Protein AF-A0A830GWB9-F1 (afdb_monomer_lite)

pLDDT: mean 72.24, std 11.5, range [45.06, 93.5]

Secondary structure (DSSP, 8-state):
--HHHHHHHHHHHHHHHHHHHHHHHHHHHHHHHHHHHHHHHHIIIIIS-SS---HHHHHHHHHHHHHHHHHHHHHHHHHHHHHHHHHHHHHHT-----THHHHHHHHHHHHHHHHHHHHHH-SHHHHHHHHHHHHHHHIIIIIHHHHHHTPPP-HHHHHHHHHHHHHHHHTTT-HHHHHHHHHHHHHHHHHHHHHHHHHTT-

Sequence (202 aa):
MDRANRIAVGIARFEYRKAMGISYIFWSTVSISFAALYSAISELGIRNSYLPLPMGLYGFLSMSVVILYIVIFYGTIINRFSKAFEIFNSVKYGIKSSHRRLLSLALAMLLSIAYYFAYELTTVLSVAFLAVLSSTLLFIFLYRPMTIMGVRPRYYDYIAWTAYIVSMSLGLMFYFLYYIMTLLWVYAGMASLLEAMEHGRH

Structure (mmCIF, N/CA/C/O backbone):
data_AF-A0A830GWB9-F1
#
_entry.id   AF-A0A830GWB9-F1
#
loop_
_atom_site.group_PDB
_atom_site.id
_atom_site.type_symbol
_atom_site.label_atom_id
_atom_site.label_alt_id
_atom_site.label_comp_id
_atom_site.label_asym_id
_atom_site.label_entity_id
_atom_site.label_seq_id
_atom_site.pdbx_PDB_ins_code
_atom_site.Cartn_x
_atom_site.Cartn_y
_atom_site.Cartn_z
_atom_site.occupancy
_atom_site.B_iso_or_equiv
_atom_site.auth_seq_id
_atom_site.auth_comp_id
_atom_site.auth_asym_id
_atom_site.auth_atom_id
_atom_site.pdbx_PDB_model_num
ATOM 1 N N . MET A 1 1 ? -13.905 -1.799 31.368 1.00 58.78 1 MET A N 1
ATOM 2 C CA . MET A 1 1 ? -13.513 -1.055 30.149 1.00 58.78 1 MET A CA 1
ATOM 3 C C . MET A 1 1 ? -14.587 -0.010 29.901 1.00 58.78 1 MET A C 1
ATOM 5 O O . MET A 1 1 ? -15.724 -0.386 29.626 1.00 58.78 1 MET A O 1
ATOM 9 N N . ASP A 1 2 ? -14.254 1.263 30.097 1.00 80.44 2 ASP A N 1
ATOM 10 C CA . ASP A 1 2 ? -15.234 2.352 30.118 1.00 80.44 2 ASP A CA 1
ATOM 11 C C . ASP A 1 2 ? -15.912 2.558 28.762 1.00 80.44 2 ASP A C 1
ATOM 13 O O . ASP A 1 2 ? -15.357 2.238 27.706 1.00 80.44 2 ASP A O 1
ATOM 17 N N . ARG A 1 3 ? -17.134 3.103 28.783 1.00 79.31 3 ARG A N 1
ATOM 18 C CA . ARG A 1 3 ? -17.936 3.361 27.574 1.00 79.31 3 ARG A CA 1
ATOM 19 C C . ARG A 1 3 ? -17.162 4.196 26.546 1.00 79.31 3 ARG A C 1
ATOM 21 O O . ARG A 1 3 ? -17.212 3.878 25.362 1.00 79.31 3 ARG A O 1
ATOM 28 N N . ALA A 1 4 ? -16.389 5.179 27.010 1.00 79.50 4 ALA A N 1
ATOM 29 C CA . ALA A 1 4 ? -15.518 6.008 26.179 1.00 79.50 4 ALA A CA 1
ATOM 30 C C . ALA A 1 4 ? -14.420 5.193 25.467 1.00 79.50 4 ALA A C 1
ATOM 32 O O . ALA A 1 4 ? -14.221 5.350 24.263 1.00 79.50 4 ALA A O 1
ATOM 33 N N . ASN A 1 5 ? -13.780 4.247 26.165 1.00 78.19 5 ASN A N 1
ATOM 34 C CA . ASN A 1 5 ? -12.759 3.377 25.571 1.00 78.19 5 ASN A CA 1
ATOM 35 C C . ASN A 1 5 ? -13.336 2.458 24.489 1.00 78.19 5 ASN A C 1
ATOM 37 O O . ASN A 1 5 ? -12.685 2.227 23.473 1.00 78.19 5 ASN A O 1
ATOM 41 N N . ARG A 1 6 ? -14.563 1.951 24.665 1.00 80.31 6 ARG A N 1
ATOM 42 C CA . ARG A 1 6 ? -15.217 1.123 23.635 1.00 80.31 6 ARG A CA 1
ATOM 43 C C . ARG A 1 6 ? -15.507 1.913 22.359 1.00 80.31 6 ARG A C 1
ATOM 45 O O . ARG A 1 6 ? -15.225 1.415 21.273 1.00 80.31 6 ARG A O 1
ATOM 52 N N . ILE A 1 7 ? -16.009 3.140 22.498 1.00 82.69 7 ILE A N 1
ATOM 53 C CA . ILE A 1 7 ? -16.292 4.031 21.363 1.00 82.69 7 ILE A CA 1
ATOM 54 C C . ILE A 1 7 ? -14.996 4.368 20.619 1.00 82.69 7 ILE A C 1
ATOM 56 O O . ILE A 1 7 ? -14.921 4.222 19.402 1.00 82.69 7 ILE A O 1
ATOM 60 N N . ALA A 1 8 ? -13.942 4.738 21.345 1.00 78.75 8 ALA A N 1
ATOM 61 C CA . ALA A 1 8 ? -12.683 5.132 20.728 1.00 78.75 8 ALA A CA 1
ATOM 62 C C . ALA A 1 8 ? -11.960 3.962 20.027 1.00 78.75 8 ALA A C 1
ATOM 64 O O . ALA A 1 8 ? -11.394 4.145 18.948 1.00 78.75 8 ALA A O 1
ATOM 65 N N . VAL A 1 9 ? -12.044 2.739 20.568 1.00 81.44 9 VAL A N 1
ATOM 66 C CA . VAL A 1 9 ? -11.575 1.525 19.870 1.00 81.44 9 VAL A CA 1
ATOM 67 C C . VAL A 1 9 ? -12.394 1.260 18.600 1.00 81.44 9 VAL A C 1
ATOM 69 O O . VAL A 1 9 ? -11.817 0.876 17.583 1.00 81.44 9 VAL A O 1
ATOM 72 N N . GLY A 1 10 ? -13.710 1.494 18.626 1.00 82.12 10 GLY A N 1
ATOM 73 C CA . GLY A 1 10 ? -14.565 1.422 17.436 1.00 82.12 10 GLY A CA 1
ATOM 74 C C . GLY A 1 10 ? -14.119 2.393 16.339 1.00 82.12 10 GLY A C 1
ATOM 75 O O . GLY A 1 10 ? -13.882 1.974 15.206 1.00 82.12 10 GLY A O 1
ATOM 76 N N . ILE A 1 11 ? -13.884 3.658 16.701 1.00 84.31 11 ILE A N 1
ATOM 77 C CA . ILE A 1 11 ? -13.391 4.700 15.784 1.00 84.31 11 ILE A CA 1
ATOM 78 C C . ILE A 1 11 ? -12.023 4.323 15.202 1.00 84.31 11 ILE A C 1
ATOM 80 O O . ILE A 1 11 ? -11.808 4.443 13.998 1.00 84.31 11 ILE A O 1
ATOM 84 N N . ALA A 1 12 ? -11.100 3.818 16.025 1.00 82.38 12 ALA A N 1
ATOM 85 C CA . ALA A 1 12 ? -9.781 3.405 15.551 1.00 82.38 12 ALA A CA 1
ATOM 86 C C . ALA A 1 12 ? -9.855 2.257 14.531 1.00 82.38 12 ALA A C 1
ATOM 88 O O . ALA A 1 12 ? -9.128 2.268 13.537 1.00 82.38 12 ALA A O 1
ATOM 89 N N . ARG A 1 13 ? -10.748 1.280 14.746 1.00 85.25 13 ARG A N 1
ATOM 90 C CA . ARG A 1 13 ? -10.978 0.175 13.799 1.00 85.25 13 ARG A CA 1
ATOM 91 C C . ARG A 1 13 ? -11.579 0.665 12.487 1.00 85.25 13 ARG A C 1
ATOM 93 O O . ARG A 1 13 ? -11.120 0.242 11.428 1.00 85.25 13 ARG A O 1
ATOM 100 N N . PHE A 1 14 ? -12.554 1.569 12.562 1.00 88.06 14 PHE A N 1
ATOM 101 C CA . PHE A 1 14 ? -13.148 2.219 11.396 1.00 88.06 14 PHE A CA 1
ATOM 102 C C . PHE A 1 14 ? -12.090 2.965 10.572 1.00 88.06 14 PHE A C 1
ATOM 104 O O . PHE A 1 14 ? -11.929 2.698 9.380 1.00 88.06 14 PHE A O 1
ATOM 111 N N . GLU A 1 15 ? -11.309 3.839 11.212 1.00 85.25 15 GLU A N 1
ATOM 112 C CA . GLU A 1 15 ? -10.253 4.605 10.543 1.00 85.25 15 GLU A CA 1
ATOM 113 C C . GLU A 1 15 ? -9.164 3.692 9.968 1.00 85.25 15 GLU A C 1
ATOM 115 O O . GLU A 1 15 ? -8.649 3.953 8.880 1.00 85.25 15 GLU A O 1
ATOM 120 N N . TYR A 1 16 ? -8.848 2.581 10.640 1.00 86.25 16 TYR A N 1
ATOM 121 C CA . TYR A 1 16 ? -7.906 1.590 10.124 1.00 86.25 16 TYR A CA 1
ATOM 122 C C . TYR A 1 16 ? -8.431 0.886 8.862 1.00 86.25 16 TYR A C 1
ATOM 124 O O . TYR A 1 16 ? -7.710 0.796 7.866 1.00 86.25 16 TYR A O 1
ATOM 132 N N . ARG A 1 17 ? -9.688 0.420 8.866 1.00 89.38 17 ARG A N 1
ATOM 133 C CA . ARG A 1 17 ? -10.306 -0.224 7.694 1.00 89.38 17 ARG A CA 1
ATOM 134 C C . ARG A 1 17 ? -10.406 0.756 6.523 1.00 89.38 17 ARG A C 1
ATOM 136 O O . ARG A 1 17 ? -10.007 0.429 5.408 1.00 89.38 17 ARG A O 1
ATOM 143 N N . LYS A 1 18 ? -10.813 1.997 6.792 1.00 89.06 18 LYS A N 1
ATOM 144 C CA . LYS A 1 18 ? -10.821 3.080 5.803 1.00 89.06 18 LYS A CA 1
ATOM 145 C C . LYS A 1 18 ? -9.427 3.349 5.232 1.00 89.06 18 LYS A C 1
ATOM 147 O O . LYS A 1 18 ? -9.283 3.497 4.020 1.00 89.06 18 LYS A O 1
ATOM 152 N N . ALA A 1 19 ? -8.395 3.380 6.076 1.00 85.88 19 ALA A N 1
ATOM 153 C CA . ALA A 1 19 ? -7.014 3.543 5.629 1.00 85.88 19 ALA A CA 1
ATOM 154 C C . ALA A 1 19 ? -6.556 2.384 4.729 1.00 85.88 19 ALA A C 1
ATOM 156 O O . ALA A 1 19 ? -5.888 2.643 3.728 1.00 85.88 19 ALA A O 1
ATOM 157 N N . MET A 1 20 ? -6.952 1.138 5.021 1.00 87.12 20 MET A N 1
ATOM 158 C CA . MET A 1 20 ? -6.679 -0.006 4.142 1.00 87.12 20 MET A CA 1
ATOM 159 C C . MET A 1 20 ? -7.342 0.161 2.776 1.00 87.12 20 MET A C 1
ATOM 161 O O . MET A 1 20 ? -6.659 0.071 1.760 1.00 87.12 20 MET A O 1
ATOM 165 N N . GLY A 1 21 ? -8.639 0.482 2.750 1.00 88.12 21 GLY A N 1
ATOM 166 C CA . GLY A 1 21 ? -9.374 0.665 1.499 1.00 88.12 21 GLY A CA 1
ATOM 167 C C . GLY A 1 21 ? -8.785 1.765 0.615 1.00 88.12 21 GLY A C 1
ATOM 168 O O . GLY A 1 21 ? -8.535 1.544 -0.568 1.00 88.12 21 GLY A O 1
ATOM 169 N N . ILE A 1 22 ? -8.455 2.919 1.210 1.00 86.62 22 ILE A N 1
ATOM 170 C CA . ILE A 1 22 ? -7.746 4.000 0.509 1.00 86.62 22 ILE A CA 1
ATOM 171 C C . ILE A 1 22 ? -6.393 3.509 -0.010 1.00 86.62 22 ILE A C 1
ATOM 173 O O . ILE A 1 22 ? -6.053 3.800 -1.150 1.00 86.62 22 ILE A O 1
ATOM 177 N N . SER A 1 23 ? -5.628 2.767 0.797 1.00 85.94 23 SER A N 1
ATOM 178 C CA . SER A 1 23 ? -4.296 2.289 0.401 1.00 85.94 23 SER A CA 1
ATOM 179 C C . SER A 1 23 ? -4.362 1.339 -0.794 1.00 85.94 23 SER A C 1
ATOM 181 O O . SER A 1 23 ? -3.537 1.465 -1.691 1.00 85.94 23 SER A O 1
ATOM 183 N N . TYR A 1 24 ? -5.360 0.453 -0.856 1.00 89.00 24 TYR A N 1
ATOM 184 C CA . TYR A 1 24 ? -5.551 -0.442 -2.000 1.00 89.00 24 TYR A CA 1
ATOM 185 C C . TYR A 1 24 ? -5.899 0.335 -3.273 1.00 89.00 24 TYR A C 1
ATOM 187 O O . TYR A 1 24 ? -5.240 0.158 -4.293 1.00 89.00 24 TYR A O 1
ATOM 195 N N . ILE A 1 25 ? -6.850 1.276 -3.213 1.00 87.50 25 ILE A N 1
ATOM 196 C CA . ILE A 1 25 ? -7.147 2.142 -4.369 1.00 87.50 25 ILE A CA 1
ATOM 197 C C . ILE A 1 25 ? -5.885 2.896 -4.797 1.00 87.50 25 ILE A C 1
ATOM 199 O O . ILE A 1 25 ? -5.578 2.960 -5.985 1.00 87.50 25 ILE A O 1
ATOM 203 N N . PHE A 1 26 ? -5.112 3.402 -3.838 1.00 82.56 26 PHE A N 1
ATOM 204 C CA . PHE A 1 26 ? -3.880 4.127 -4.122 1.00 82.56 26 PHE A CA 1
ATOM 205 C C . PHE A 1 26 ? -2.820 3.245 -4.799 1.00 82.56 26 PHE A C 1
ATOM 207 O O . PHE A 1 26 ? -2.170 3.703 -5.734 1.00 82.56 26 PHE A O 1
ATOM 214 N N . TRP A 1 27 ? -2.677 1.977 -4.395 1.00 81.69 27 TRP A N 1
ATOM 215 C CA . TRP A 1 27 ? -1.820 0.998 -5.082 1.00 81.69 27 TRP A CA 1
ATOM 216 C C . TRP A 1 27 ? -2.220 0.829 -6.551 1.00 81.69 27 TRP A C 1
ATOM 218 O O . TRP A 1 27 ? -1.360 0.834 -7.428 1.00 81.69 27 TRP A O 1
ATOM 228 N N . SER A 1 28 ? -3.527 0.786 -6.828 1.00 82.00 28 SER A N 1
ATOM 229 C CA . SER A 1 28 ? -4.053 0.693 -8.194 1.00 82.00 28 SER A CA 1
ATOM 230 C C . SER A 1 28 ? -3.685 1.901 -9.056 1.00 82.00 28 SER A C 1
ATOM 232 O O . SER A 1 28 ? -3.220 1.737 -10.188 1.00 82.00 28 SER A O 1
ATOM 234 N N . THR A 1 29 ? -3.837 3.111 -8.505 1.00 78.88 29 THR A N 1
ATOM 235 C CA . THR A 1 29 ? -3.500 4.356 -9.196 1.00 78.88 29 THR A CA 1
ATOM 236 C C . THR A 1 29 ? -2.011 4.388 -9.482 1.00 78.88 29 THR A C 1
ATOM 238 O O . THR A 1 29 ? -1.611 4.742 -10.584 1.00 78.88 29 THR A O 1
ATOM 241 N N . VAL A 1 30 ? -1.209 3.931 -8.519 1.00 72.81 30 VAL A N 1
ATOM 242 C CA . VAL A 1 30 ? 0.243 3.975 -8.591 1.00 72.81 30 VAL A CA 1
ATOM 243 C C . VAL A 1 30 ? 0.809 3.098 -9.702 1.00 72.81 30 VAL A C 1
ATOM 245 O O . VAL A 1 30 ? 1.726 3.525 -10.405 1.00 72.81 30 VAL A O 1
ATOM 248 N N . SER A 1 31 ? 0.251 1.911 -9.915 1.00 71.38 31 SER A N 1
ATOM 249 C CA . SER A 1 31 ? 0.668 1.064 -11.034 1.00 71.38 31 SER A CA 1
ATOM 250 C C . SER A 1 31 ? 0.297 1.659 -12.391 1.00 71.38 31 SER A C 1
ATOM 252 O O . SER A 1 31 ? 1.120 1.629 -13.305 1.00 71.38 31 SER A O 1
ATOM 254 N N . ILE A 1 32 ? -0.888 2.270 -12.518 1.00 73.19 32 ILE A N 1
ATOM 255 C CA . ILE A 1 32 ? -1.300 2.927 -13.767 1.00 73.19 32 ILE A CA 1
ATOM 256 C C . ILE A 1 32 ? -0.426 4.152 -14.054 1.00 73.19 32 ILE A C 1
ATOM 258 O O . ILE A 1 32 ? 0.082 4.289 -15.166 1.00 73.19 32 ILE A O 1
ATOM 262 N N . SER A 1 33 ? -0.229 5.043 -13.077 1.00 72.38 33 SER A N 1
ATOM 263 C CA . SER A 1 33 ? 0.570 6.251 -13.298 1.00 72.38 33 SER A CA 1
ATOM 264 C C . SER A 1 33 ? 2.040 5.932 -13.526 1.00 72.38 33 SER A C 1
ATOM 266 O O . SER A 1 33 ? 2.657 6.613 -14.336 1.00 72.38 33 SER A O 1
ATOM 268 N N . PHE A 1 34 ? 2.588 4.881 -12.904 1.00 69.38 34 PHE A N 1
ATOM 269 C CA . PHE A 1 34 ? 3.943 4.418 -13.208 1.00 69.38 34 PHE A CA 1
ATOM 270 C C . PHE A 1 34 ? 4.055 3.897 -14.646 1.00 69.38 34 PHE A C 1
ATOM 272 O O . PHE A 1 34 ? 4.978 4.286 -15.354 1.00 69.38 34 PHE A O 1
ATOM 279 N N . ALA A 1 35 ? 3.100 3.083 -15.109 1.00 67.94 35 ALA A N 1
ATOM 280 C CA . ALA A 1 35 ? 3.080 2.595 -16.489 1.00 67.94 35 ALA A CA 1
ATOM 281 C C . ALA A 1 35 ? 2.949 3.744 -17.508 1.00 67.94 35 ALA A C 1
ATOM 283 O O . ALA A 1 35 ? 3.673 3.773 -18.502 1.00 67.94 35 ALA A O 1
ATOM 284 N N . ALA A 1 36 ? 2.081 4.724 -17.235 1.00 69.62 36 ALA A N 1
ATOM 285 C CA . ALA A 1 36 ? 1.915 5.908 -18.076 1.00 69.62 36 ALA A CA 1
ATOM 286 C C . ALA A 1 36 ? 3.177 6.790 -18.098 1.00 69.62 36 ALA A C 1
ATOM 288 O O . ALA A 1 36 ? 3.601 7.218 -19.170 1.00 69.62 36 ALA A O 1
ATOM 289 N N . LEU A 1 37 ? 3.808 7.021 -16.939 1.00 68.06 37 LEU A N 1
ATOM 290 C CA . LEU A 1 37 ? 5.077 7.748 -16.830 1.00 68.06 37 LEU A CA 1
ATOM 291 C C . LEU A 1 37 ? 6.196 7.032 -17.579 1.00 68.06 37 LEU A C 1
ATOM 293 O O . LEU A 1 37 ? 6.890 7.668 -18.361 1.00 68.06 37 LEU A O 1
ATOM 297 N N . TYR A 1 38 ? 6.354 5.723 -17.375 1.00 65.19 38 TYR A N 1
ATOM 298 C CA . TYR A 1 38 ? 7.359 4.924 -18.071 1.00 65.19 38 TYR A CA 1
ATOM 299 C C . TYR A 1 38 ? 7.156 4.975 -19.589 1.00 65.19 38 TYR A C 1
ATOM 301 O O . TYR A 1 38 ? 8.110 5.223 -20.323 1.00 65.19 38 TYR A O 1
ATOM 309 N N . SER A 1 39 ? 5.912 4.829 -20.059 1.00 66.75 39 SER A N 1
ATOM 310 C CA . SER A 1 39 ? 5.578 4.944 -21.481 1.00 66.75 39 SER A CA 1
ATOM 311 C C . SER A 1 39 ? 5.911 6.335 -22.027 1.00 66.75 39 SER A C 1
ATOM 313 O O . SER A 1 39 ? 6.596 6.430 -23.043 1.00 66.75 39 SER A O 1
ATOM 315 N N . ALA A 1 40 ? 5.506 7.405 -21.337 1.00 66.81 40 ALA A N 1
ATOM 316 C CA . ALA A 1 40 ? 5.795 8.778 -21.747 1.00 66.81 40 ALA A CA 1
ATOM 317 C C . ALA A 1 40 ? 7.304 9.062 -21.785 1.00 66.81 40 ALA A C 1
ATOM 319 O O . ALA A 1 40 ? 7.794 9.652 -22.741 1.00 66.81 40 ALA A O 1
ATOM 320 N N . ILE A 1 41 ? 8.047 8.597 -20.778 1.00 64.25 41 ILE A N 1
ATOM 321 C CA . ILE A 1 41 ? 9.510 8.670 -20.720 1.00 64.25 41 ILE A CA 1
ATOM 322 C C . ILE A 1 41 ? 10.094 7.940 -21.940 1.00 64.25 41 ILE A C 1
ATOM 324 O O . ILE A 1 41 ? 10.778 8.566 -22.747 1.00 64.25 41 ILE A O 1
ATOM 328 N N . SER A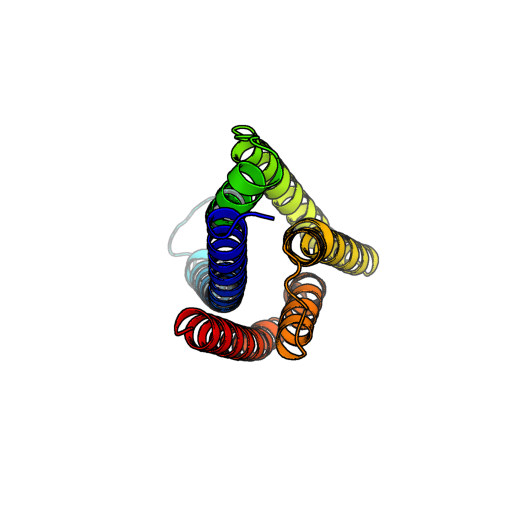 1 42 ? 9.746 6.668 -22.157 1.00 59.53 42 SER A N 1
ATOM 329 C CA . SER A 1 42 ? 10.281 5.867 -23.269 1.00 59.53 42 SER A CA 1
ATOM 330 C C . SER A 1 42 ? 10.036 6.485 -24.657 1.00 59.53 42 SER A C 1
ATOM 332 O O . SER A 1 42 ? 10.950 6.505 -25.486 1.00 59.53 42 SER A O 1
ATOM 334 N N . GLU A 1 43 ? 8.854 7.069 -24.882 1.00 63.91 43 GLU A N 1
ATOM 335 C CA . GLU A 1 43 ? 8.500 7.759 -26.130 1.00 63.91 43 GLU A CA 1
ATOM 336 C C . GLU A 1 43 ? 9.244 9.095 -26.291 1.00 63.91 43 GLU A C 1
ATOM 338 O O . GLU A 1 43 ? 9.698 9.423 -27.387 1.00 63.91 43 GLU A O 1
ATOM 343 N N . LEU A 1 44 ? 9.428 9.848 -25.199 1.00 60.03 44 LEU A N 1
ATOM 344 C CA . LEU A 1 44 ? 10.076 11.165 -25.216 1.00 60.03 44 LEU A CA 1
ATOM 345 C C . LEU A 1 44 ? 11.613 11.117 -25.225 1.00 60.03 44 LEU A C 1
ATOM 347 O O . LEU A 1 44 ? 12.230 12.118 -25.587 1.00 60.03 44 LEU A O 1
ATOM 351 N N . GLY A 1 45 ? 12.247 10.018 -24.795 1.00 53.31 45 GLY A N 1
ATOM 352 C CA . GLY A 1 45 ? 13.703 9.999 -24.583 1.00 53.31 45 GLY A CA 1
ATOM 353 C C . GLY A 1 45 ? 14.490 8.798 -25.099 1.00 53.31 45 GLY A C 1
ATOM 354 O O . GLY A 1 45 ? 15.714 8.878 -25.098 1.00 53.31 45 GLY A O 1
ATOM 355 N N . ILE A 1 46 ? 13.849 7.713 -25.554 1.00 52.00 46 ILE A N 1
ATOM 356 C CA . ILE A 1 46 ? 14.575 6.515 -26.029 1.00 52.00 46 ILE A CA 1
ATOM 357 C C . ILE A 1 46 ? 14.366 6.275 -27.529 1.00 52.00 46 ILE A C 1
ATOM 359 O O . ILE A 1 46 ? 15.294 5.838 -28.207 1.00 52.00 46 ILE A O 1
ATOM 363 N N . ARG A 1 47 ? 13.174 6.568 -28.069 1.00 46.25 47 ARG A N 1
ATOM 364 C CA . ARG A 1 47 ? 12.836 6.234 -29.466 1.00 46.25 47 ARG A CA 1
ATOM 365 C C . ARG A 1 47 ? 12.921 7.403 -30.447 1.00 46.25 47 ARG A C 1
ATOM 367 O O . ARG A 1 47 ? 13.240 7.179 -31.608 1.00 46.25 47 ARG A O 1
ATOM 374 N N . ASN A 1 48 ? 12.671 8.628 -29.983 1.00 47.09 48 ASN A N 1
ATOM 375 C CA . ASN A 1 48 ? 12.687 9.845 -30.795 1.00 47.09 48 ASN A CA 1
ATOM 376 C C . ASN A 1 48 ? 13.375 10.968 -30.007 1.00 47.09 48 ASN A C 1
ATOM 378 O O . ASN A 1 48 ? 12.731 11.695 -29.253 1.00 47.09 48 ASN A O 1
ATOM 382 N N . SER A 1 49 ? 14.696 11.083 -30.119 1.00 48.41 49 SER A N 1
ATOM 383 C CA . SER A 1 49 ? 15.496 12.058 -29.369 1.00 48.41 49 SER A CA 1
ATOM 384 C C . SER A 1 49 ? 15.183 13.501 -29.798 1.00 48.41 49 SER A C 1
ATOM 386 O O . SER A 1 49 ? 15.867 14.059 -30.650 1.00 48.41 49 SER A O 1
ATOM 388 N N . TYR A 1 50 ? 14.165 14.130 -29.204 1.00 50.62 50 TYR A N 1
ATOM 389 C CA . TYR A 1 50 ? 13.909 15.570 -29.371 1.00 50.62 50 TYR A CA 1
ATOM 390 C C . TYR A 1 50 ? 14.741 16.435 -28.407 1.00 50.62 50 TYR A C 1
ATOM 392 O O . TYR A 1 50 ? 14.916 17.627 -28.649 1.00 50.62 50 TYR A O 1
ATOM 400 N N . LEU A 1 51 ? 15.293 15.847 -27.336 1.00 53.72 51 LEU A N 1
ATOM 401 C CA . LEU A 1 51 ? 16.207 16.508 -26.400 1.00 53.72 51 LEU A CA 1
ATOM 402 C C . LEU A 1 51 ? 17.577 15.808 -26.394 1.00 53.72 51 LEU A C 1
ATOM 404 O O . LEU A 1 51 ? 17.647 14.628 -26.044 1.00 53.72 51 LEU A O 1
ATOM 408 N N . PRO A 1 52 ? 18.682 16.506 -26.721 1.00 53.22 52 PRO A N 1
ATOM 409 C CA . PRO A 1 52 ? 20.023 15.936 -26.728 1.00 53.22 52 PRO A CA 1
ATOM 410 C C . PRO A 1 52 ? 20.600 15.964 -25.306 1.00 53.22 52 PRO A C 1
ATOM 412 O O . PRO A 1 52 ? 21.536 16.704 -25.009 1.00 53.22 52 PRO A O 1
ATOM 415 N N . LEU A 1 53 ? 20.003 15.204 -24.389 1.00 56.88 53 LEU A N 1
ATOM 416 C CA . LEU A 1 53 ? 20.549 15.037 -23.044 1.00 56.88 53 LEU A CA 1
ATOM 417 C C . LEU A 1 53 ? 21.518 13.842 -23.022 1.00 56.88 53 LEU A C 1
ATOM 419 O O . LEU A 1 53 ? 21.225 12.814 -23.635 1.00 56.88 53 LEU A O 1
ATOM 423 N N . PRO A 1 54 ? 22.660 13.928 -22.310 1.00 61.50 54 PRO A N 1
ATOM 424 C CA . PRO A 1 54 ? 23.554 12.786 -22.130 1.00 61.50 54 PRO A CA 1
ATOM 425 C C . PRO A 1 54 ? 22.795 11.603 -21.512 1.00 61.50 54 PRO A C 1
ATOM 427 O O . PRO A 1 54 ? 22.077 11.796 -20.528 1.00 61.50 54 PRO A O 1
ATOM 430 N N . MET A 1 55 ? 22.984 10.379 -22.028 1.00 57.94 55 MET A N 1
ATOM 431 C CA . MET A 1 55 ? 22.291 9.167 -21.540 1.00 57.94 55 MET A CA 1
ATOM 432 C C . MET A 1 55 ? 22.355 9.006 -20.008 1.00 57.94 55 MET A C 1
ATOM 434 O O . MET A 1 55 ? 21.368 8.617 -19.385 1.00 57.94 55 MET A O 1
ATOM 438 N N . GLY A 1 56 ? 23.478 9.379 -19.381 1.00 59.28 56 GLY A N 1
ATOM 439 C CA . GLY A 1 56 ? 23.638 9.337 -17.923 1.00 59.28 56 GLY A CA 1
ATOM 440 C C . GLY A 1 56 ? 22.726 10.305 -17.154 1.00 59.28 56 GLY A C 1
ATOM 441 O O . GLY A 1 56 ? 22.230 9.960 -16.084 1.00 59.28 56 GLY A O 1
ATOM 442 N N . LEU A 1 57 ? 22.439 11.491 -17.706 1.00 62.31 57 LEU A N 1
ATOM 443 C CA . LEU A 1 57 ? 21.546 12.470 -17.076 1.00 62.31 57 LEU A CA 1
ATOM 444 C C . LEU A 1 57 ? 20.080 12.017 -17.155 1.00 62.31 57 LEU A C 1
ATOM 446 O O . LEU A 1 57 ? 19.307 12.225 -16.224 1.00 62.31 57 LEU A O 1
ATOM 450 N N . TYR A 1 58 ? 19.706 11.356 -18.251 1.00 62.06 58 TYR A N 1
ATOM 451 C CA . TYR A 1 58 ? 18.363 10.816 -18.446 1.00 62.06 58 TYR A CA 1
ATOM 452 C C . TYR A 1 58 ? 18.064 9.640 -17.500 1.00 62.06 58 TYR A C 1
ATOM 454 O O . TYR A 1 58 ? 17.005 9.599 -16.865 1.00 62.06 58 TYR A O 1
ATOM 462 N N . GLY A 1 59 ? 19.025 8.724 -17.327 1.00 60.00 59 GLY A N 1
ATOM 463 C CA . GLY A 1 59 ? 18.953 7.665 -16.313 1.00 60.00 59 GLY A CA 1
ATOM 464 C C . GLY A 1 59 ? 18.836 8.230 -14.892 1.00 60.00 59 GLY A C 1
ATOM 465 O O . GLY A 1 59 ? 18.002 7.788 -14.104 1.00 60.00 59 GLY A O 1
ATOM 466 N N . PHE A 1 60 ? 19.596 9.283 -14.583 1.00 60.41 60 PHE A N 1
ATOM 467 C CA . PHE A 1 60 ? 19.523 9.956 -13.286 1.00 60.41 60 PHE A CA 1
ATOM 468 C C . PHE A 1 60 ? 18.166 10.640 -13.036 1.00 60.41 60 PHE A C 1
ATOM 470 O O . PHE A 1 60 ? 17.589 10.499 -11.954 1.00 60.41 60 PHE A O 1
ATOM 477 N N . LEU A 1 61 ? 17.627 11.359 -14.027 1.00 63.53 61 LEU A N 1
ATOM 478 C CA . LEU A 1 61 ? 16.334 12.044 -13.919 1.00 63.53 61 LEU A CA 1
ATOM 479 C C . LEU A 1 61 ? 15.174 11.054 -13.785 1.00 63.53 61 LEU A C 1
ATOM 481 O O . LEU A 1 61 ? 14.321 11.230 -12.915 1.00 63.53 61 LEU A O 1
ATOM 485 N N . SER A 1 62 ? 15.164 9.992 -14.592 1.00 61.59 62 SER A N 1
ATOM 486 C CA . SER A 1 62 ? 14.147 8.938 -14.495 1.00 61.59 62 SER A CA 1
ATOM 487 C C . SER A 1 62 ? 14.181 8.246 -13.128 1.00 61.59 62 SER A C 1
ATOM 489 O O . SER A 1 62 ? 13.140 8.139 -12.481 1.00 61.59 62 SER A O 1
ATOM 491 N N . MET A 1 63 ? 15.363 7.897 -12.609 1.00 60.22 63 MET A N 1
ATOM 492 C CA . MET A 1 63 ? 15.500 7.336 -11.257 1.00 60.22 63 MET A CA 1
ATOM 493 C C . MET A 1 63 ? 15.062 8.309 -10.160 1.00 60.22 63 MET A C 1
ATOM 495 O O . MET A 1 63 ? 14.385 7.907 -9.215 1.00 60.22 63 MET A O 1
ATOM 499 N N . SER A 1 64 ? 15.376 9.598 -10.298 1.00 64.12 64 SER A N 1
ATOM 500 C CA . SER A 1 64 ? 14.950 10.627 -9.342 1.00 64.12 64 SER A CA 1
ATOM 501 C C . SER A 1 64 ? 13.426 10.741 -9.268 1.00 64.12 64 SER A C 1
ATOM 503 O O . SER A 1 64 ? 12.868 10.844 -8.174 1.00 64.12 64 SER A O 1
ATOM 505 N N . VAL A 1 65 ? 12.743 10.660 -10.416 1.00 64.94 65 VAL A N 1
ATOM 506 C CA . VAL A 1 65 ? 11.274 10.642 -10.488 1.00 64.94 65 VAL A CA 1
ATOM 507 C C . VAL A 1 65 ? 10.712 9.402 -9.795 1.00 64.94 65 VAL A C 1
ATOM 509 O O . VAL A 1 65 ? 9.789 9.533 -8.994 1.00 64.94 65 VAL A O 1
ATOM 512 N N . VAL A 1 66 ? 11.292 8.220 -10.026 1.00 63.22 66 VAL A N 1
ATOM 513 C CA . VAL A 1 66 ? 10.858 6.975 -9.370 1.00 63.22 66 VAL A CA 1
ATOM 514 C C . VAL A 1 66 ? 11.060 7.035 -7.852 1.00 63.22 66 VAL A C 1
ATOM 516 O O . VAL A 1 66 ? 10.152 6.680 -7.102 1.00 63.22 66 VAL A O 1
ATOM 519 N N . ILE A 1 67 ? 12.199 7.544 -7.375 1.00 65.25 67 ILE A N 1
ATOM 520 C CA . ILE A 1 67 ? 12.478 7.693 -5.938 1.00 65.25 67 ILE A CA 1
ATOM 521 C C . ILE A 1 67 ? 11.494 8.672 -5.291 1.00 65.25 67 ILE A C 1
ATOM 523 O O . ILE A 1 67 ? 10.876 8.341 -4.278 1.00 65.25 67 ILE A O 1
ATOM 527 N N . LEU A 1 68 ? 11.301 9.860 -5.877 1.00 66.50 68 LEU A N 1
ATOM 528 C CA . LEU A 1 68 ? 10.328 10.845 -5.387 1.00 66.50 68 LEU A CA 1
ATOM 529 C C . LEU A 1 68 ? 8.924 10.246 -5.319 1.00 66.50 68 LEU A C 1
ATOM 531 O O . LEU A 1 68 ? 8.208 10.421 -4.331 1.00 66.50 68 LEU A O 1
ATOM 535 N N . TYR A 1 69 ? 8.556 9.495 -6.348 1.00 65.69 69 TYR A N 1
ATOM 536 C CA . TYR A 1 69 ? 7.274 8.830 -6.442 1.00 65.69 69 TYR A CA 1
ATOM 537 C C . TYR A 1 69 ? 7.075 7.773 -5.343 1.00 65.69 69 TYR A C 1
ATOM 539 O O . TYR A 1 69 ? 6.048 7.784 -4.662 1.00 65.69 69 TYR A O 1
ATOM 547 N N . ILE A 1 70 ? 8.082 6.931 -5.084 1.00 66.44 70 ILE A N 1
ATOM 548 C CA . ILE A 1 70 ? 8.082 5.946 -3.990 1.00 66.44 70 ILE A CA 1
ATOM 549 C C . ILE A 1 70 ? 7.999 6.640 -2.619 1.00 66.44 70 ILE A C 1
ATOM 551 O O . ILE A 1 70 ? 7.234 6.212 -1.749 1.00 66.44 70 ILE A O 1
ATOM 555 N N . VAL A 1 71 ? 8.741 7.732 -2.417 1.00 66.94 71 VAL A N 1
ATOM 556 C CA . VAL A 1 71 ? 8.735 8.499 -1.160 1.00 66.94 71 VAL A CA 1
ATOM 557 C C . VAL A 1 71 ? 7.357 9.107 -0.890 1.00 66.94 71 VAL A C 1
ATOM 559 O O . VAL A 1 71 ? 6.825 8.959 0.214 1.00 66.94 71 VAL A O 1
ATOM 562 N N . ILE A 1 72 ? 6.744 9.742 -1.893 1.00 68.25 72 ILE A N 1
ATOM 563 C CA . ILE A 1 72 ? 5.390 10.307 -1.782 1.00 68.25 72 ILE A CA 1
ATOM 564 C C . ILE A 1 72 ? 4.368 9.192 -1.509 1.00 68.25 72 ILE A C 1
ATOM 566 O O . ILE A 1 72 ? 3.495 9.342 -0.645 1.00 68.25 72 ILE A O 1
ATOM 570 N N . PHE A 1 73 ? 4.504 8.056 -2.195 1.00 68.94 73 PHE A N 1
ATOM 571 C CA . PHE A 1 73 ? 3.630 6.893 -2.066 1.00 68.94 73 PHE A CA 1
ATOM 572 C C . PHE A 1 73 ? 3.624 6.306 -0.649 1.00 68.94 73 PHE A C 1
ATOM 574 O O . PHE A 1 73 ? 2.585 6.302 0.024 1.00 68.94 73 PHE A O 1
ATOM 581 N N . TYR A 1 74 ? 4.782 5.863 -0.151 1.00 67.50 74 TYR A N 1
ATOM 582 C CA . TYR A 1 74 ? 4.871 5.279 1.189 1.00 67.50 74 TYR A CA 1
ATOM 583 C C . TYR A 1 74 ? 4.615 6.322 2.280 1.00 67.50 74 TYR A C 1
ATOM 585 O O . TYR A 1 74 ? 3.967 6.008 3.281 1.00 67.50 74 TYR A O 1
ATOM 593 N N . GLY A 1 75 ? 5.029 7.577 2.071 1.00 66.75 75 GLY A N 1
ATOM 594 C CA . GLY A 1 75 ? 4.736 8.679 2.988 1.00 66.75 75 GLY A CA 1
ATOM 595 C C . GLY A 1 75 ? 3.232 8.907 3.174 1.00 66.75 75 GLY A C 1
ATOM 596 O O . GLY A 1 75 ? 2.766 9.119 4.299 1.00 66.75 75 GLY A O 1
ATOM 597 N N . THR A 1 76 ? 2.447 8.801 2.098 1.00 70.62 76 THR A N 1
ATOM 598 C CA . THR A 1 76 ? 0.985 8.964 2.141 1.00 70.62 76 THR A CA 1
ATOM 599 C C . THR A 1 76 ? 0.308 7.817 2.889 1.00 70.62 76 THR A C 1
ATOM 601 O O . THR A 1 76 ? -0.492 8.069 3.797 1.00 70.62 76 THR A O 1
ATOM 604 N N . ILE A 1 77 ? 0.669 6.568 2.572 1.00 70.44 77 ILE A N 1
ATOM 605 C CA . ILE A 1 77 ? 0.153 5.364 3.246 1.00 70.44 77 ILE A CA 1
ATOM 606 C C . ILE A 1 77 ? 0.447 5.431 4.747 1.00 70.44 77 ILE A C 1
ATOM 608 O O . ILE A 1 77 ? -0.444 5.279 5.586 1.00 70.44 77 ILE A O 1
ATOM 612 N N . ILE A 1 78 ? 1.690 5.742 5.107 1.00 68.81 78 ILE A N 1
ATOM 613 C CA . ILE A 1 78 ? 2.129 5.730 6.501 1.00 68.81 78 ILE A CA 1
ATOM 614 C C . ILE A 1 78 ? 1.492 6.870 7.288 1.00 68.81 78 ILE A C 1
ATOM 616 O O . ILE A 1 78 ? 1.097 6.657 8.435 1.00 68.81 78 ILE A O 1
ATOM 620 N N . ASN A 1 79 ? 1.304 8.049 6.690 1.00 71.06 79 ASN A N 1
ATOM 621 C CA . ASN A 1 79 ? 0.552 9.130 7.327 1.00 71.06 79 ASN A CA 1
ATOM 622 C C . ASN A 1 79 ? -0.896 8.719 7.645 1.00 71.06 79 ASN A C 1
ATOM 624 O O . ASN A 1 79 ? -1.400 9.059 8.717 1.00 71.06 79 ASN A O 1
ATOM 628 N N . ARG A 1 80 ? -1.563 7.977 6.751 1.00 72.12 80 ARG A N 1
ATOM 629 C CA . ARG A 1 80 ? -2.937 7.490 6.971 1.00 72.12 80 ARG A CA 1
ATOM 630 C C . ARG A 1 80 ? -2.995 6.463 8.101 1.00 72.12 80 ARG A C 1
ATOM 632 O O . ARG A 1 80 ? -3.778 6.638 9.033 1.00 72.12 80 ARG A O 1
ATOM 639 N N . PHE A 1 81 ? -2.124 5.455 8.078 1.00 70.69 81 PHE A N 1
ATOM 640 C CA . PHE A 1 81 ? -2.073 4.443 9.137 1.00 70.69 81 PHE A CA 1
ATOM 641 C C . PHE A 1 81 ? -1.604 5.000 10.482 1.00 70.69 81 PHE A C 1
ATOM 643 O O . PHE A 1 81 ? -2.092 4.564 11.523 1.00 70.69 81 PHE A O 1
ATOM 650 N N . SER A 1 82 ? -0.702 5.985 10.483 1.00 68.94 82 SER A N 1
ATOM 651 C CA . SER A 1 82 ? -0.217 6.617 11.715 1.00 68.94 82 SER A CA 1
ATOM 652 C C . SER A 1 82 ? -1.341 7.313 12.473 1.00 68.94 82 SER A C 1
ATOM 654 O O . SER A 1 82 ? -1.407 7.154 13.686 1.00 68.94 82 SER A O 1
ATOM 656 N N . LYS A 1 83 ? -2.266 7.986 11.773 1.00 70.75 83 LYS A N 1
ATOM 657 C CA . LYS A 1 83 ? -3.448 8.599 12.401 1.00 70.75 83 LYS A CA 1
ATOM 658 C C . LYS A 1 83 ? -4.331 7.563 13.093 1.00 70.75 83 LYS A C 1
ATOM 660 O O . LYS A 1 83 ? -4.658 7.733 14.262 1.00 70.75 83 LYS A O 1
ATOM 665 N N . ALA A 1 84 ? -4.661 6.466 12.406 1.00 68.75 84 ALA A N 1
ATOM 666 C CA . ALA A 1 84 ? -5.452 5.389 13.003 1.00 68.75 84 ALA A CA 1
ATOM 667 C C . ALA A 1 84 ? -4.754 4.822 14.252 1.00 68.75 84 ALA A C 1
ATOM 669 O O . ALA A 1 84 ? -5.369 4.666 15.307 1.00 68.75 84 ALA A O 1
ATOM 670 N N . PHE A 1 85 ? -3.445 4.574 14.158 1.00 69.75 85 PHE A N 1
ATOM 671 C CA . PHE A 1 85 ? -2.648 4.016 15.249 1.00 69.75 85 PHE A CA 1
ATOM 672 C C . PHE A 1 85 ? -2.475 4.960 16.442 1.00 69.75 85 PHE A C 1
ATOM 674 O O . PHE A 1 85 ? -2.430 4.495 17.576 1.00 69.75 85 PHE A O 1
ATOM 681 N N . GLU A 1 86 ? -2.363 6.265 16.206 1.00 71.12 86 GLU A N 1
ATOM 682 C CA . GLU A 1 86 ? -2.275 7.278 17.258 1.00 71.12 86 GL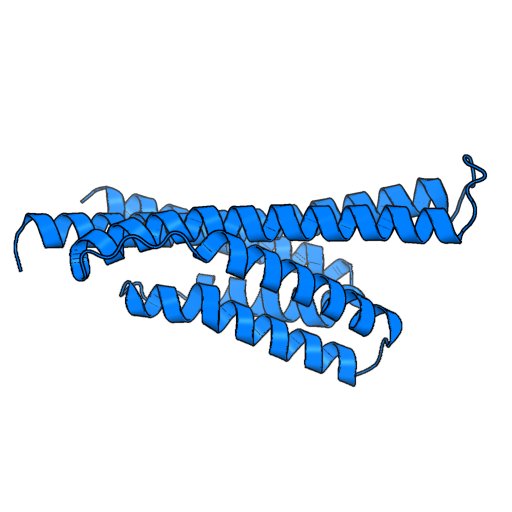U A CA 1
ATOM 683 C C . GLU A 1 86 ? -3.575 7.344 18.068 1.00 71.12 86 GLU A C 1
ATOM 685 O O . GLU A 1 86 ? -3.527 7.363 19.299 1.00 71.12 86 GLU A O 1
ATOM 690 N N . ILE A 1 87 ? -4.733 7.263 17.402 1.00 67.56 87 ILE A N 1
ATOM 691 C CA . ILE A 1 87 ? -6.042 7.169 18.069 1.00 67.56 87 ILE A CA 1
ATOM 692 C C . ILE A 1 87 ? -6.092 5.911 18.949 1.00 67.56 87 ILE A C 1
ATOM 694 O O . ILE A 1 87 ? -6.447 5.986 20.119 1.00 67.56 87 ILE A O 1
ATOM 698 N N . PHE A 1 88 ? -5.663 4.756 18.438 1.00 67.69 88 PHE A N 1
ATOM 699 C CA . PHE A 1 88 ? -5.674 3.518 19.221 1.00 67.69 88 PHE A CA 1
ATOM 700 C C . PHE A 1 88 ? -4.689 3.519 20.398 1.00 67.69 88 PHE A C 1
ATOM 702 O O . PHE A 1 88 ? -5.045 3.127 21.509 1.00 67.69 88 PHE A O 1
ATOM 709 N N . ASN A 1 89 ? -3.446 3.952 20.173 1.00 66.94 89 ASN A N 1
ATOM 710 C CA . ASN A 1 89 ? -2.409 3.946 21.203 1.00 66.94 89 ASN A CA 1
ATOM 711 C C . ASN A 1 89 ? -2.646 5.003 22.280 1.00 66.94 89 ASN A C 1
ATOM 713 O O . ASN A 1 89 ? -2.347 4.731 23.440 1.00 66.94 89 ASN A O 1
ATOM 717 N N . SER A 1 90 ? -3.190 6.172 21.935 1.00 64.12 90 SER A N 1
ATOM 718 C CA . SER A 1 90 ? -3.583 7.171 22.936 1.00 64.12 90 SER A CA 1
ATOM 719 C C . SER A 1 90 ? -4.678 6.634 23.860 1.00 64.12 90 SER A C 1
ATOM 721 O O . SER A 1 90 ? -4.594 6.829 25.067 1.00 64.12 90 SER A O 1
ATOM 723 N N . VAL A 1 91 ? -5.630 5.869 23.322 1.00 62.38 91 VAL A N 1
ATOM 724 C CA . VAL A 1 91 ? -6.739 5.264 24.079 1.00 62.38 91 VAL A CA 1
ATOM 725 C C . VAL A 1 91 ? -6.292 4.061 24.913 1.00 62.38 91 VAL A C 1
ATOM 727 O O . VAL A 1 91 ? -6.722 3.902 26.052 1.00 62.38 91 VAL A O 1
ATOM 730 N N . LYS A 1 92 ? -5.451 3.181 24.356 1.00 62.72 92 LYS A N 1
ATOM 731 C CA . LYS A 1 92 ? -5.085 1.911 25.005 1.00 62.72 92 LYS A CA 1
ATOM 732 C C . LYS A 1 92 ? -3.847 2.011 25.899 1.00 62.72 92 LYS A C 1
ATOM 734 O O . LYS A 1 92 ? -3.757 1.272 26.873 1.00 62.72 92 LYS A O 1
ATOM 739 N N . TYR A 1 93 ? -2.900 2.886 25.559 1.00 63.28 93 TYR A N 1
ATOM 740 C CA . TYR A 1 93 ? -1.581 2.948 26.200 1.00 63.28 93 TYR A CA 1
ATOM 741 C C . TYR A 1 93 ? -1.132 4.368 26.590 1.00 63.28 93 TYR A C 1
ATOM 743 O O . TYR A 1 93 ? -0.121 4.499 27.268 1.00 63.28 93 TYR A O 1
ATOM 751 N N . GLY A 1 94 ? -1.832 5.432 26.171 1.00 56.88 94 GLY A N 1
ATOM 752 C CA . GLY A 1 94 ? -1.463 6.824 26.473 1.00 56.88 94 GLY A CA 1
ATOM 753 C C . GLY A 1 94 ? -0.214 7.348 25.744 1.00 56.88 94 GLY A C 1
ATOM 754 O O . GLY A 1 94 ? 0.322 8.387 26.119 1.00 56.88 94 GLY A O 1
ATOM 755 N N . ILE A 1 95 ? 0.276 6.658 24.706 1.00 54.62 95 ILE A N 1
ATOM 756 C CA . ILE A 1 95 ? 1.570 6.960 24.063 1.00 54.62 95 ILE A CA 1
ATOM 757 C C . ILE A 1 95 ? 1.372 7.748 22.757 1.00 54.62 95 ILE A C 1
ATOM 759 O O . ILE A 1 95 ? 0.790 7.229 21.802 1.00 54.62 95 ILE A O 1
ATOM 763 N N . LYS A 1 96 ? 1.938 8.962 22.674 1.00 55.53 96 LYS A N 1
ATOM 764 C CA . LYS A 1 96 ? 2.100 9.732 21.422 1.00 55.53 96 LYS A CA 1
ATOM 765 C C . LYS A 1 96 ? 3.451 9.396 20.781 1.00 55.53 96 LYS A C 1
ATOM 767 O O . LYS A 1 96 ? 4.474 9.426 21.456 1.00 55.53 96 LYS A O 1
ATOM 772 N N . SER A 1 97 ? 3.488 9.064 19.488 1.00 56.53 97 SER A N 1
ATOM 773 C CA . SER A 1 97 ? 4.727 8.636 18.810 1.00 56.53 97 SER A CA 1
ATOM 774 C C . SER A 1 97 ? 5.081 9.541 17.626 1.00 56.53 97 SER A C 1
ATOM 776 O O . SER A 1 97 ? 4.430 9.494 16.589 1.00 56.53 97 SER A O 1
ATOM 778 N N . SER A 1 98 ? 6.154 10.327 17.781 1.00 56.25 98 SER A N 1
ATOM 779 C CA . SER A 1 98 ? 6.677 11.291 16.790 1.00 56.25 98 SER A CA 1
ATOM 780 C C . SER A 1 98 ? 7.616 10.663 15.729 1.00 56.25 98 SER A C 1
ATOM 782 O O . SER A 1 98 ? 7.766 11.173 14.623 1.00 56.25 98 SER A O 1
ATOM 784 N N . HIS A 1 99 ? 8.199 9.487 15.993 1.00 59.28 99 HIS A N 1
ATOM 785 C CA . HIS A 1 99 ? 9.326 8.947 15.204 1.00 59.28 99 HIS A CA 1
ATOM 786 C C . HIS A 1 99 ? 8.939 8.140 13.944 1.00 59.28 99 HIS A C 1
ATOM 788 O O . HIS A 1 99 ? 9.802 7.672 13.201 1.00 59.28 99 HIS A O 1
ATOM 794 N N . ARG A 1 100 ? 7.642 7.967 13.660 1.00 61.06 100 ARG A N 1
ATOM 795 C CA . ARG A 1 100 ? 7.165 7.064 12.589 1.00 61.06 100 ARG A CA 1
ATOM 796 C C . ARG A 1 100 ? 7.395 7.595 11.171 1.00 61.06 100 ARG A C 1
ATOM 798 O O . ARG A 1 1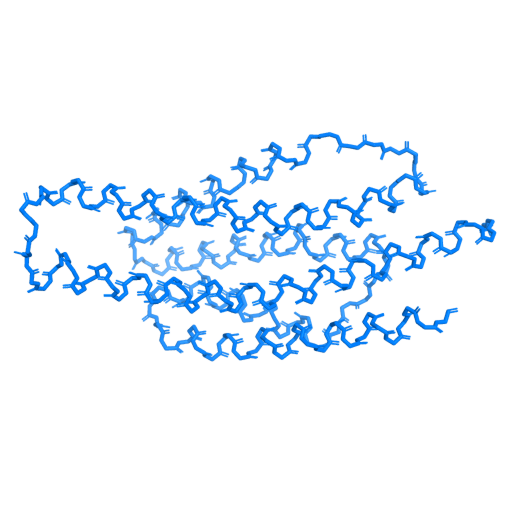00 ? 7.590 6.804 10.248 1.00 61.06 100 ARG A O 1
ATOM 805 N N . ARG A 1 101 ? 7.415 8.920 10.990 1.00 59.38 101 ARG A N 1
ATOM 806 C CA . ARG A 1 101 ? 7.712 9.559 9.693 1.00 59.38 101 ARG A CA 1
ATOM 807 C C . ARG A 1 101 ? 9.165 9.377 9.256 1.00 59.38 101 ARG A C 1
ATOM 809 O O . ARG A 1 101 ? 9.430 9.210 8.074 1.00 59.38 101 ARG A O 1
ATOM 816 N N . LEU A 1 102 ? 10.100 9.370 10.203 1.00 60.06 102 LEU A N 1
ATOM 817 C CA . LEU A 1 102 ? 11.517 9.197 9.886 1.00 60.06 102 LEU A CA 1
ATOM 818 C C . LEU A 1 102 ? 11.828 7.743 9.508 1.00 60.06 102 LEU A C 1
ATOM 820 O O . LEU A 1 102 ? 12.475 7.487 8.498 1.00 60.06 102 LEU A O 1
ATOM 824 N N . LEU A 1 103 ? 11.287 6.791 10.277 1.00 62.03 103 LEU A N 1
ATOM 825 C CA . LEU A 1 103 ? 11.421 5.356 10.005 1.00 62.03 103 LEU A CA 1
ATOM 826 C C . LEU A 1 103 ? 10.862 4.983 8.622 1.00 62.03 103 LEU A C 1
ATOM 828 O O . LEU A 1 103 ? 11.413 4.139 7.923 1.00 62.03 103 LEU A O 1
ATOM 832 N N . SER A 1 104 ? 9.767 5.626 8.223 1.00 57.19 104 SER A N 1
ATOM 833 C CA . SER A 1 104 ? 9.126 5.388 6.931 1.00 57.19 104 SER A CA 1
ATOM 834 C C . SER A 1 104 ? 9.895 5.959 5.753 1.00 57.19 104 SER A C 1
ATOM 836 O O . SER A 1 104 ? 10.017 5.280 4.739 1.00 57.19 104 SER A O 1
ATOM 838 N N . LEU A 1 105 ? 10.458 7.158 5.899 1.00 61.06 105 LEU A N 1
ATOM 839 C CA . LEU A 1 105 ? 11.388 7.726 4.923 1.00 61.06 105 LEU A CA 1
ATOM 840 C C . LEU A 1 105 ? 12.623 6.836 4.744 1.00 61.06 105 LEU A C 1
ATOM 842 O O . LEU A 1 105 ? 12.987 6.525 3.613 1.00 61.06 105 LEU A O 1
ATOM 846 N N . ALA A 1 106 ? 13.215 6.366 5.844 1.00 64.06 106 ALA A N 1
ATOM 847 C CA . ALA A 1 106 ? 14.361 5.461 5.801 1.00 64.06 106 ALA A CA 1
ATOM 848 C C . ALA A 1 106 ? 14.024 4.128 5.105 1.00 64.06 106 ALA A C 1
ATOM 850 O O . ALA A 1 106 ? 14.781 3.661 4.255 1.00 64.06 106 ALA A O 1
ATOM 851 N N . LEU A 1 107 ? 12.860 3.541 5.405 1.00 63.56 107 LEU A N 1
ATOM 852 C CA . LEU A 1 107 ? 12.398 2.313 4.752 1.00 63.56 107 LEU A CA 1
ATOM 853 C C . LEU A 1 107 ? 12.068 2.519 3.270 1.00 63.56 107 LEU A C 1
ATOM 855 O O . LEU A 1 107 ? 12.399 1.656 2.464 1.00 63.56 107 LEU A O 1
ATOM 859 N N . ALA A 1 108 ? 11.473 3.654 2.892 1.00 62.81 108 ALA A N 1
ATOM 860 C CA . ALA A 1 108 ? 11.196 3.989 1.495 1.00 62.81 108 ALA A CA 1
ATOM 861 C C . ALA A 1 108 ? 12.489 4.164 0.678 1.00 62.81 108 ALA A C 1
ATOM 863 O O . ALA A 1 108 ? 12.566 3.693 -0.459 1.00 62.81 108 ALA A O 1
ATOM 864 N N . MET A 1 109 ? 13.523 4.780 1.262 1.00 64.19 109 MET A N 1
ATOM 865 C CA . MET A 1 109 ? 14.847 4.869 0.634 1.00 64.19 109 MET A CA 1
ATOM 866 C C . MET A 1 109 ? 15.483 3.486 0.466 1.00 64.19 109 MET A C 1
ATOM 868 O O . MET A 1 109 ? 15.927 3.157 -0.631 1.00 64.19 109 MET A O 1
ATOM 872 N N . LEU A 1 110 ? 15.462 2.647 1.508 1.00 66.69 110 LEU A N 1
ATOM 873 C CA . LEU A 1 110 ? 15.970 1.271 1.435 1.00 66.69 110 LEU A CA 1
ATOM 874 C C . LEU A 1 110 ? 15.246 0.441 0.368 1.00 66.69 110 LEU A C 1
ATOM 876 O O . LEU A 1 110 ? 15.893 -0.280 -0.385 1.00 66.69 110 LEU A O 1
ATOM 880 N N . LEU A 1 111 ? 13.923 0.581 0.263 1.00 66.75 111 LEU A N 1
ATOM 881 C CA . LEU A 1 111 ? 13.110 -0.040 -0.786 1.00 66.75 111 LEU A CA 1
ATOM 882 C C . LEU A 1 111 ? 13.510 0.416 -2.183 1.00 66.75 111 LEU A C 1
ATOM 884 O O . LEU A 1 111 ? 13.602 -0.412 -3.081 1.00 66.75 111 LEU A O 1
ATOM 888 N N . SER A 1 112 ? 13.743 1.715 -2.360 1.00 63.16 112 SER A N 1
ATOM 889 C CA . SER A 1 112 ? 14.132 2.281 -3.654 1.00 63.16 112 SER A CA 1
ATOM 890 C C . SER A 1 112 ? 15.503 1.756 -4.092 1.00 63.16 112 SER A C 1
ATOM 892 O O . SER A 1 112 ? 15.673 1.350 -5.238 1.00 63.16 112 SER A O 1
ATOM 894 N N . ILE A 1 113 ? 16.456 1.685 -3.156 1.00 66.44 113 ILE A N 1
ATOM 895 C CA . ILE A 1 113 ? 17.790 1.115 -3.389 1.00 66.44 113 ILE A CA 1
ATOM 896 C C . ILE A 1 113 ? 17.685 -0.383 -3.710 1.00 66.44 113 ILE A C 1
ATOM 898 O O . ILE A 1 113 ? 18.281 -0.851 -4.677 1.00 66.44 113 ILE A O 1
ATOM 902 N N . ALA A 1 114 ? 16.893 -1.134 -2.942 1.00 66.62 114 ALA A N 1
ATOM 903 C CA . ALA A 1 114 ? 16.653 -2.556 -3.178 1.00 66.62 114 ALA A CA 1
ATOM 904 C C . ALA A 1 114 ? 16.051 -2.824 -4.567 1.00 66.62 114 ALA A C 1
ATOM 906 O O . ALA A 1 114 ? 16.491 -3.739 -5.260 1.00 66.62 114 ALA A O 1
ATOM 907 N N . TYR A 1 115 ? 15.082 -2.006 -4.986 1.00 64.69 115 TYR A N 1
ATOM 908 C CA . TYR A 1 115 ? 14.476 -2.088 -6.313 1.00 64.69 115 TYR A CA 1
ATOM 909 C C . TYR A 1 115 ? 15.473 -1.807 -7.432 1.00 64.69 115 TYR A C 1
ATOM 911 O O . TYR A 1 115 ? 15.475 -2.522 -8.429 1.00 64.69 115 TYR A O 1
ATOM 919 N N . TYR A 1 116 ? 16.336 -0.805 -7.253 1.00 63.94 116 TYR A N 1
ATOM 920 C CA . TYR A 1 116 ? 17.394 -0.488 -8.206 1.00 63.94 116 TYR A CA 1
ATOM 921 C C . TYR A 1 116 ? 18.351 -1.670 -8.397 1.00 63.94 116 TYR A C 1
ATOM 923 O O . TYR A 1 116 ? 18.544 -2.138 -9.515 1.00 63.94 116 TYR A O 1
ATOM 931 N N . PHE A 1 117 ? 18.879 -2.223 -7.301 1.00 63.81 117 PHE A N 1
ATOM 932 C CA . PHE A 1 117 ? 19.758 -3.391 -7.379 1.00 63.81 117 PHE A CA 1
ATOM 933 C C . PHE A 1 117 ? 19.056 -4.602 -8.001 1.00 63.81 117 PHE A C 1
ATOM 935 O O . PHE A 1 117 ? 19.656 -5.325 -8.794 1.00 63.81 117 PHE A O 1
ATOM 942 N N . ALA A 1 118 ? 17.781 -4.822 -7.673 1.00 64.94 118 ALA A N 1
ATOM 943 C CA . ALA A 1 118 ? 17.015 -5.927 -8.232 1.00 64.94 118 ALA A CA 1
ATOM 944 C C . ALA A 1 118 ? 16.747 -5.774 -9.740 1.00 64.94 118 ALA A C 1
ATOM 946 O O . ALA A 1 118 ? 16.767 -6.779 -10.457 1.00 64.94 118 ALA A O 1
ATOM 947 N N . TYR A 1 119 ? 16.525 -4.537 -10.199 1.00 60.94 119 TYR A N 1
ATOM 948 C CA . TYR A 1 119 ? 16.359 -4.187 -11.608 1.00 60.94 119 TYR A CA 1
ATOM 949 C C . TYR A 1 119 ? 17.650 -4.407 -12.399 1.00 60.94 119 TYR A C 1
ATOM 951 O O . TYR A 1 119 ? 17.609 -5.066 -13.427 1.00 60.94 119 TYR A O 1
ATOM 959 N N . GLU A 1 120 ? 18.795 -3.946 -11.895 1.00 59.41 120 GLU A N 1
ATOM 960 C CA . GLU A 1 120 ? 20.089 -4.117 -12.575 1.00 59.41 120 GLU A CA 1
ATOM 961 C C . GLU A 1 120 ? 20.508 -5.592 -12.682 1.00 59.41 120 GLU A C 1
ATOM 963 O O . GLU A 1 120 ? 21.099 -6.016 -13.672 1.00 59.41 120 GLU A O 1
ATOM 968 N N . LEU A 1 121 ? 20.175 -6.411 -11.678 1.00 60.88 121 LEU A N 1
ATOM 969 C CA . LEU A 1 121 ? 20.604 -7.809 -11.639 1.00 60.88 121 LEU A CA 1
ATOM 970 C C . LEU A 1 121 ? 19.721 -8.757 -12.468 1.00 60.88 121 LEU A C 1
ATOM 972 O O . LEU A 1 121 ? 20.223 -9.805 -12.853 1.00 60.88 121 LEU A O 1
ATOM 976 N N . THR A 1 122 ? 18.439 -8.438 -12.715 1.00 62.72 122 THR A N 1
ATOM 977 C CA . THR A 1 122 ? 17.460 -9.253 -13.492 1.00 62.72 122 THR A CA 1
ATOM 978 C C . THR A 1 122 ? 17.569 -10.789 -13.336 1.00 62.72 122 THR A C 1
ATOM 980 O O . THR A 1 122 ? 17.320 -11.551 -14.269 1.00 62.72 122 THR A O 1
ATOM 983 N N . THR A 1 123 ? 17.908 -11.287 -12.143 1.00 67.06 123 THR A N 1
ATOM 984 C CA . THR A 1 123 ? 18.073 -12.726 -11.877 1.00 67.06 123 THR A CA 1
ATOM 985 C C . THR A 1 123 ? 16.859 -13.302 -11.150 1.00 67.06 123 THR A C 1
ATOM 987 O O . THR A 1 123 ? 16.109 -12.599 -10.479 1.00 67.06 123 THR A O 1
ATOM 990 N N . VAL A 1 124 ? 16.692 -14.628 -11.181 1.00 67.69 124 VAL A N 1
ATOM 991 C CA . VAL A 1 124 ? 15.699 -15.328 -10.334 1.00 67.69 124 VAL A CA 1
ATOM 992 C C . VAL A 1 124 ? 15.866 -14.957 -8.850 1.00 67.69 124 VAL A C 1
ATOM 994 O O . VAL A 1 124 ? 14.891 -14.836 -8.108 1.00 67.69 124 VAL A O 1
ATOM 997 N N . LEU A 1 125 ? 17.108 -14.711 -8.428 1.00 68.81 125 LEU A N 1
ATOM 998 C CA . LEU A 1 125 ? 17.461 -14.294 -7.075 1.00 68.81 125 LEU A CA 1
ATOM 999 C C . LEU A 1 125 ? 16.929 -12.891 -6.738 1.00 68.81 125 LEU A C 1
ATOM 1001 O O . LEU A 1 125 ? 16.472 -12.676 -5.614 1.00 68.81 125 LEU A O 1
ATOM 1005 N N . SER A 1 126 ? 16.912 -11.959 -7.700 1.00 69.00 126 SER A N 1
ATOM 1006 C CA . SER A 1 126 ? 16.356 -10.619 -7.481 1.00 69.00 126 SER A CA 1
ATOM 1007 C C . SER A 1 126 ? 14.828 -10.629 -7.375 1.00 69.00 126 SER A C 1
ATOM 1009 O O . SER A 1 126 ? 14.279 -9.953 -6.504 1.00 69.00 126 SER A O 1
ATOM 1011 N N . VAL A 1 127 ? 14.141 -11.471 -8.155 1.00 69.38 127 VAL A N 1
ATOM 1012 C CA . VAL A 1 127 ? 12.685 -11.691 -8.039 1.00 69.38 127 VAL A CA 1
ATOM 1013 C C . VAL A 1 127 ? 12.316 -12.263 -6.666 1.00 69.38 127 VAL A C 1
ATOM 1015 O O . VAL A 1 127 ? 11.409 -11.758 -6.001 1.00 69.38 127 VAL A O 1
ATOM 1018 N N . ALA A 1 128 ? 13.039 -13.290 -6.207 1.00 70.94 128 ALA A N 1
ATOM 1019 C CA . ALA A 1 128 ? 12.808 -13.897 -4.897 1.00 70.94 128 ALA A CA 1
ATOM 1020 C C . ALA A 1 128 ? 13.060 -12.903 -3.749 1.00 70.94 128 ALA A C 1
ATOM 1022 O O . ALA A 1 128 ? 12.270 -12.824 -2.806 1.00 70.94 128 ALA A O 1
ATOM 1023 N N . PHE A 1 129 ? 14.123 -12.101 -3.848 1.00 75.50 129 PHE A N 1
ATOM 1024 C CA . PHE A 1 129 ? 14.428 -11.059 -2.872 1.00 75.50 129 PHE A CA 1
ATOM 1025 C C . PHE A 1 129 ? 13.315 -10.002 -2.786 1.00 75.50 129 PHE A C 1
ATOM 1027 O O . PHE A 1 129 ? 12.856 -9.681 -1.686 1.00 75.50 129 PHE A O 1
ATOM 1034 N N . LEU A 1 130 ? 12.820 -9.515 -3.930 1.00 74.00 130 LEU A N 1
ATOM 1035 C CA . LEU A 1 130 ? 11.706 -8.563 -3.977 1.00 74.00 130 LEU A CA 1
ATOM 1036 C C . LEU A 1 130 ? 10.416 -9.152 -3.393 1.00 74.00 130 LEU A C 1
ATOM 1038 O O . LEU A 1 130 ? 9.706 -8.449 -2.668 1.00 74.00 130 LEU A O 1
ATOM 1042 N N . ALA A 1 131 ? 10.136 -10.436 -3.629 1.00 74.50 131 ALA A N 1
ATOM 1043 C CA . ALA A 1 131 ? 8.981 -11.123 -3.052 1.00 74.50 131 ALA A CA 1
ATOM 1044 C C . ALA A 1 131 ? 9.043 -11.180 -1.522 1.00 74.50 131 ALA A C 1
ATOM 1046 O O . ALA A 1 131 ? 8.069 -10.837 -0.840 1.00 74.50 131 ALA A O 1
ATOM 1047 N N . VAL A 1 132 ? 10.198 -11.567 -0.975 1.00 78.00 132 VAL A N 1
ATOM 1048 C CA . VAL A 1 132 ? 10.426 -11.643 0.475 1.00 78.00 132 VAL A CA 1
ATOM 1049 C C . VAL A 1 132 ? 10.340 -10.256 1.109 1.00 78.00 132 VAL A C 1
ATOM 1051 O O . VAL A 1 132 ? 9.647 -10.084 2.117 1.00 78.00 132 VAL A O 1
ATOM 1054 N N . LEU A 1 133 ? 10.974 -9.250 0.502 1.00 78.31 133 LEU A N 1
ATOM 1055 C CA . LEU A 1 133 ? 10.934 -7.870 0.981 1.00 78.31 133 LEU A CA 1
ATOM 1056 C C . LEU A 1 133 ? 9.495 -7.334 1.005 1.00 78.31 133 LEU A C 1
ATOM 1058 O O . LEU A 1 133 ? 9.024 -6.852 2.036 1.00 78.31 133 LEU A O 1
ATOM 1062 N N . SER A 1 134 ? 8.770 -7.486 -0.103 1.00 73.88 134 SER A N 1
ATOM 1063 C CA . SER A 1 134 ? 7.383 -7.028 -0.253 1.00 73.88 134 SER A CA 1
ATOM 1064 C C . SER A 1 134 ? 6.447 -7.694 0.756 1.00 73.88 134 SER A C 1
ATOM 1066 O O . SER A 1 134 ? 5.642 -7.018 1.399 1.00 73.88 134 SER A O 1
ATOM 1068 N N . SER A 1 135 ? 6.600 -9.005 0.960 1.00 72.56 135 SER A N 1
ATOM 1069 C CA . SER A 1 135 ? 5.831 -9.771 1.949 1.00 72.56 135 SER A CA 1
ATOM 1070 C C . SER A 1 135 ? 6.128 -9.317 3.380 1.00 72.56 135 SER A C 1
ATOM 1072 O O . SER A 1 135 ? 5.213 -9.131 4.183 1.00 72.56 135 SER A O 1
ATOM 1074 N N . THR A 1 136 ? 7.402 -9.071 3.694 1.00 75.00 136 THR A N 1
ATOM 1075 C CA . THR A 1 136 ? 7.835 -8.595 5.016 1.00 75.00 136 THR A CA 1
ATOM 1076 C C . TH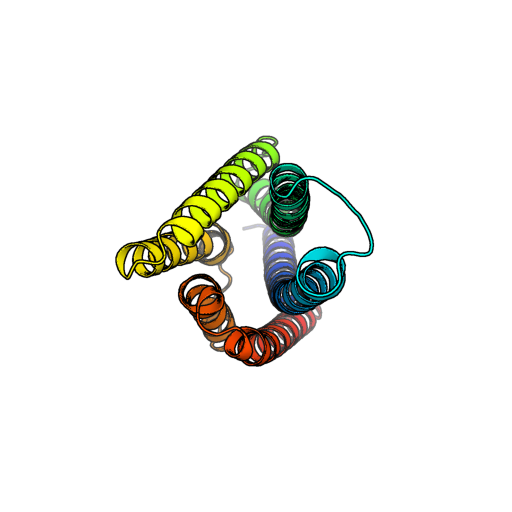R A 1 136 ? 7.255 -7.215 5.323 1.00 75.00 136 THR A C 1
ATOM 1078 O O . THR A 1 136 ? 6.775 -6.965 6.429 1.00 75.00 136 THR A O 1
ATOM 1081 N N . LEU A 1 137 ? 7.227 -6.323 4.334 1.00 74.44 137 LEU A N 1
ATOM 1082 C CA . LEU A 1 137 ? 6.654 -4.988 4.481 1.00 74.44 137 LEU A CA 1
ATOM 1083 C C . LEU A 1 137 ? 5.138 -5.034 4.675 1.00 74.44 137 LEU A C 1
ATOM 1085 O O . LEU A 1 137 ? 4.632 -4.377 5.584 1.00 74.44 137 LEU A O 1
ATOM 1089 N N . LEU A 1 138 ? 4.418 -5.847 3.894 1.00 76.81 138 LEU A N 1
ATOM 1090 C CA . LEU A 1 138 ? 2.986 -6.084 4.113 1.00 76.81 138 LEU A CA 1
ATOM 1091 C C . LEU A 1 138 ? 2.721 -6.600 5.529 1.00 76.81 138 LEU A C 1
ATOM 1093 O O . LEU A 1 138 ? 1.801 -6.131 6.204 1.00 76.81 138 LEU A O 1
ATOM 1097 N N . PHE A 1 139 ? 3.551 -7.526 6.007 1.00 73.44 139 PHE A N 1
ATOM 1098 C CA . PHE A 1 139 ? 3.421 -8.063 7.351 1.00 73.44 139 PHE A CA 1
ATOM 1099 C C . PHE A 1 139 ? 3.618 -6.983 8.427 1.00 73.44 139 PHE A C 1
ATOM 1101 O O . PHE A 1 139 ? 2.792 -6.848 9.333 1.00 73.44 139 PHE A O 1
ATOM 1108 N N . ILE A 1 140 ? 4.680 -6.180 8.315 1.00 70.38 140 ILE A N 1
ATOM 1109 C CA . ILE A 1 140 ? 5.028 -5.143 9.296 1.00 70.38 140 ILE A CA 1
ATOM 1110 C C . ILE A 1 140 ? 4.021 -3.987 9.292 1.00 70.38 140 ILE A C 1
ATOM 1112 O O . ILE A 1 140 ? 3.672 -3.490 10.364 1.00 70.38 140 ILE A O 1
ATOM 1116 N N . PHE A 1 141 ? 3.568 -3.545 8.117 1.00 71.69 141 PHE A N 1
ATOM 1117 C CA . PHE A 1 141 ? 2.777 -2.319 7.978 1.00 71.69 141 PHE A CA 1
ATOM 1118 C C . PHE A 1 141 ? 1.269 -2.538 7.928 1.00 71.69 141 PHE A C 1
ATOM 1120 O O . PHE A 1 141 ? 0.520 -1.638 8.311 1.00 71.69 141 PHE A O 1
ATOM 1127 N N . LEU A 1 142 ? 0.815 -3.713 7.497 1.00 74.94 142 LEU A N 1
ATOM 1128 C CA . LEU A 1 142 ? -0.609 -4.017 7.403 1.00 74.94 142 LEU A CA 1
ATOM 1129 C C . LEU A 1 142 ? -0.980 -5.109 8.395 1.00 74.94 142 LEU A C 1
ATOM 1131 O O . LEU A 1 142 ? -1.679 -4.836 9.364 1.00 74.94 142 LEU A O 1
ATOM 1135 N N . TYR A 1 143 ? -0.450 -6.318 8.242 1.00 77.38 143 TYR A N 1
ATOM 1136 C CA . TYR A 1 143 ? -0.940 -7.462 9.014 1.00 77.38 143 TYR A CA 1
ATOM 1137 C C . TYR A 1 143 ? -0.757 -7.313 10.537 1.00 77.38 143 TYR A C 1
ATOM 1139 O O . TYR A 1 143 ? -1.697 -7.490 11.320 1.00 77.38 143 TYR A O 1
ATOM 1147 N N . ARG A 1 144 ? 0.447 -6.945 10.991 1.00 75.69 144 ARG A N 1
ATOM 1148 C CA . ARG A 1 144 ? 0.734 -6.764 12.422 1.00 75.69 144 ARG A CA 1
ATOM 1149 C C . ARG A 1 144 ? -0.068 -5.593 13.024 1.00 75.69 144 ARG A C 1
ATOM 1151 O O . ARG A 1 144 ? -0.680 -5.775 14.073 1.00 75.69 144 ARG A O 1
ATOM 1158 N N . PRO A 1 145 ? -0.142 -4.407 12.398 1.00 74.00 145 PRO A N 1
ATOM 1159 C CA . PRO A 1 145 ? -1.030 -3.336 12.838 1.00 74.00 145 PRO A CA 1
ATOM 1160 C C . PRO A 1 145 ? -2.506 -3.737 12.903 1.00 74.00 145 PRO A C 1
ATOM 1162 O O . PRO A 1 145 ? -3.176 -3.438 13.889 1.00 74.00 145 PRO A O 1
ATOM 1165 N N . MET A 1 146 ? -2.993 -4.458 11.896 1.00 79.75 146 MET A N 1
ATOM 1166 C CA . MET A 1 146 ? -4.374 -4.925 11.797 1.00 79.75 146 MET A CA 1
ATOM 1167 C C . MET A 1 146 ? -4.756 -5.844 12.965 1.00 79.75 146 MET A C 1
ATOM 1169 O O . MET A 1 146 ? -5.780 -5.637 13.621 1.00 79.75 146 MET A O 1
ATOM 1173 N N . THR A 1 147 ? -3.883 -6.802 13.286 1.00 80.00 147 THR A N 1
ATOM 1174 C CA . THR A 1 147 ? -4.060 -7.707 14.432 1.00 80.00 147 THR A CA 1
ATOM 1175 C C . THR A 1 147 ? -4.008 -6.966 15.771 1.00 80.00 147 THR A C 1
ATOM 1177 O O . THR A 1 147 ? -4.857 -7.215 16.626 1.00 80.00 147 THR A O 1
ATOM 1180 N N . ILE A 1 148 ? -3.102 -5.993 15.941 1.00 76.25 148 ILE A N 1
ATOM 1181 C CA . ILE A 1 148 ? -3.041 -5.142 17.148 1.00 76.25 148 ILE A CA 1
ATOM 1182 C C . ILE A 1 148 ? -4.343 -4.344 17.339 1.00 76.25 148 ILE A C 1
ATOM 1184 O O . ILE A 1 148 ? -4.833 -4.228 18.466 1.00 76.25 148 ILE A O 1
ATOM 1188 N N . MET A 1 149 ? -4.923 -3.841 16.246 1.00 73.88 149 MET A N 1
ATOM 1189 C CA . MET A 1 149 ? -6.203 -3.117 16.230 1.00 73.88 149 MET A CA 1
ATOM 1190 C C . MET A 1 149 ? -7.424 -4.023 16.468 1.00 73.88 149 MET A C 1
ATOM 1192 O O . MET A 1 149 ? -8.537 -3.544 16.716 1.00 73.88 149 MET A O 1
ATOM 1196 N N . GLY A 1 150 ? -7.241 -5.344 16.393 1.00 78.69 150 GLY A N 1
ATOM 1197 C CA . GLY A 1 150 ? -8.327 -6.319 16.444 1.00 78.69 150 GLY A CA 1
ATOM 1198 C C . GLY A 1 150 ? -9.252 -6.254 15.226 1.00 78.69 150 GLY A C 1
ATOM 1199 O O . GLY A 1 150 ? -10.414 -6.643 15.332 1.00 78.69 150 GLY A O 1
ATOM 1200 N N . VAL A 1 151 ? -8.764 -5.742 14.093 1.00 83.88 151 VAL A N 1
ATOM 1201 C CA . VAL A 1 151 ? -9.460 -5.827 12.805 1.00 83.88 151 VAL A CA 1
ATOM 1202 C C . VAL A 1 151 ? -9.086 -7.173 12.189 1.00 83.88 151 VAL A C 1
ATOM 1204 O O . VAL A 1 151 ? -7.917 -7.546 12.182 1.00 83.88 151 VAL A O 1
ATOM 1207 N N . ARG A 1 152 ? -10.065 -7.949 11.715 1.00 85.00 152 ARG A N 1
ATOM 1208 C CA . ARG A 1 152 ? -9.788 -9.255 11.097 1.00 85.00 152 ARG A CA 1
ATOM 1209 C C . ARG A 1 152 ? -9.645 -9.116 9.581 1.00 85.00 152 ARG A C 1
ATOM 1211 O O . ARG A 1 152 ? -10.489 -8.445 8.976 1.00 85.00 152 ARG A O 1
ATOM 1218 N N . PRO A 1 153 ? -8.620 -9.730 8.967 1.00 86.56 153 PRO A N 1
ATOM 1219 C CA . PRO A 1 153 ? -8.501 -9.761 7.517 1.00 86.56 153 PRO A CA 1
ATOM 1220 C C . PRO A 1 153 ? -9.690 -10.488 6.888 1.00 86.56 153 PRO A C 1
ATOM 1222 O O . PRO A 1 153 ? -10.198 -11.480 7.418 1.00 86.56 153 PRO A O 1
ATOM 1225 N N . ARG A 1 154 ? -10.157 -9.951 5.766 1.00 90.25 154 ARG A N 1
ATOM 1226 C CA . ARG A 1 154 ? -11.206 -10.512 4.915 1.00 90.25 154 ARG A CA 1
ATOM 1227 C C . ARG A 1 154 ? -10.592 -11.076 3.644 1.00 90.25 154 ARG A C 1
ATOM 1229 O O . ARG A 1 154 ? -9.449 -10.785 3.310 1.00 90.25 154 ARG A O 1
ATOM 1236 N N . TYR A 1 155 ? -11.380 -11.848 2.899 1.00 90.69 155 TYR A N 1
ATOM 1237 C CA . TYR A 1 155 ? -10.934 -12.455 1.642 1.00 90.69 155 TYR A CA 1
ATOM 1238 C C . TYR A 1 155 ? -10.357 -11.417 0.659 1.00 90.69 155 TYR A C 1
ATOM 1240 O O . TYR A 1 155 ? -9.323 -11.664 0.047 1.00 90.69 155 TYR A O 1
ATOM 1248 N N . TYR A 1 156 ? -10.966 -10.231 0.563 1.00 91.31 156 TYR A N 1
ATOM 1249 C CA . TYR A 1 156 ? -10.503 -9.171 -0.332 1.00 91.31 156 TYR A CA 1
ATOM 1250 C C . TYR A 1 156 ? -9.171 -8.543 0.119 1.00 91.31 156 TYR A C 1
ATOM 1252 O O . TYR A 1 156 ? -8.400 -8.099 -0.729 1.00 91.31 156 TYR A O 1
ATOM 1260 N N . ASP A 1 157 ? -8.854 -8.559 1.421 1.00 89.50 157 ASP A N 1
ATOM 1261 C CA . ASP A 1 157 ? -7.555 -8.097 1.935 1.00 89.50 157 ASP A CA 1
ATOM 1262 C C . ASP A 1 157 ? -6.440 -9.047 1.471 1.00 89.50 157 ASP A C 1
ATOM 1264 O O . ASP A 1 157 ? -5.396 -8.603 0.997 1.00 89.50 157 ASP A O 1
ATOM 1268 N N . TYR A 1 158 ? -6.689 -10.362 1.529 1.00 88.88 158 TYR A N 1
ATOM 1269 C CA . TYR A 1 158 ? -5.750 -11.367 1.024 1.00 88.88 158 TYR A CA 1
ATOM 1270 C C . TYR A 1 158 ? -5.527 -11.228 -0.482 1.00 88.88 158 TYR A C 1
ATOM 1272 O O . TYR A 1 158 ? -4.382 -11.253 -0.922 1.00 88.88 158 TYR A O 1
ATOM 1280 N N . ILE A 1 159 ? -6.593 -11.002 -1.259 1.00 89.44 159 ILE A N 1
ATOM 1281 C CA . ILE A 1 159 ? -6.486 -10.750 -2.705 1.00 89.44 159 ILE A CA 1
ATOM 1282 C C . ILE A 1 159 ? -5.586 -9.535 -2.973 1.00 89.44 159 ILE A C 1
ATOM 1284 O O . ILE A 1 159 ? -4.669 -9.626 -3.789 1.00 89.44 159 ILE A O 1
ATOM 1288 N N . ALA A 1 160 ? -5.793 -8.422 -2.261 1.00 90.06 160 ALA A N 1
ATOM 1289 C CA . ALA A 1 160 ? -4.980 -7.217 -2.425 1.00 90.06 160 ALA A CA 1
ATOM 1290 C C . ALA A 1 160 ? -3.504 -7.437 -2.059 1.00 90.06 160 ALA A C 1
ATOM 1292 O O . ALA A 1 160 ? -2.609 -6.935 -2.742 1.00 90.06 160 ALA A O 1
ATOM 1293 N N . TRP A 1 161 ? -3.236 -8.182 -0.987 1.00 88.69 161 TRP A N 1
ATOM 1294 C CA . TRP A 1 161 ? -1.875 -8.479 -0.539 1.00 88.69 161 TRP A CA 1
ATOM 1295 C C . TRP A 1 161 ? -1.149 -9.427 -1.488 1.00 88.69 161 TRP A C 1
ATOM 1297 O O . TRP A 1 161 ? 0.005 -9.178 -1.832 1.00 88.69 161 TRP A O 1
ATOM 1307 N N . THR A 1 162 ? -1.823 -10.472 -1.966 1.00 86.31 162 THR A N 1
ATOM 1308 C CA . THR A 1 162 ? -1.263 -11.375 -2.974 1.00 86.31 162 THR A CA 1
ATOM 1309 C C . THR A 1 162 ? -0.983 -10.623 -4.270 1.00 86.31 162 THR A C 1
ATOM 1311 O O . THR A 1 162 ? 0.121 -10.735 -4.800 1.00 86.31 162 THR A O 1
ATOM 1314 N N . ALA A 1 163 ? -1.924 -9.792 -4.731 1.00 87.12 163 ALA A N 1
ATOM 1315 C CA . ALA A 1 163 ? -1.731 -8.941 -5.901 1.00 87.12 163 ALA A CA 1
ATOM 1316 C C . ALA A 1 163 ? -0.511 -8.023 -5.744 1.00 87.12 163 ALA A C 1
ATOM 1318 O O . ALA A 1 163 ? 0.271 -7.866 -6.677 1.00 87.12 163 ALA A O 1
ATOM 1319 N N . TYR A 1 164 ? -0.285 -7.491 -4.541 1.00 84.62 164 TYR A N 1
ATOM 1320 C CA . TYR A 1 164 ? 0.889 -6.680 -4.237 1.00 84.62 164 TYR A CA 1
ATOM 1321 C C . TYR A 1 164 ? 2.201 -7.447 -4.296 1.00 84.62 164 TYR A C 1
ATOM 1323 O O . TYR A 1 164 ? 3.141 -6.981 -4.937 1.00 84.62 164 TYR A O 1
ATOM 1331 N N . ILE A 1 165 ? 2.276 -8.628 -3.685 1.00 83.12 165 ILE A N 1
ATOM 1332 C CA . ILE A 1 165 ? 3.495 -9.445 -3.729 1.00 83.12 165 ILE A CA 1
ATOM 1333 C C . ILE A 1 165 ? 3.811 -9.821 -5.177 1.00 83.12 165 ILE A C 1
ATOM 1335 O O . ILE A 1 165 ? 4.938 -9.629 -5.629 1.00 83.12 165 ILE A O 1
ATOM 1339 N N . VAL A 1 166 ? 2.810 -10.288 -5.926 1.00 81.62 166 VAL A N 1
ATOM 1340 C CA . VAL A 1 166 ? 2.957 -10.656 -7.340 1.00 81.62 166 VAL A CA 1
ATOM 1341 C C . VAL A 1 166 ? 3.412 -9.453 -8.166 1.00 81.62 166 VAL A C 1
ATOM 1343 O O . VAL A 1 166 ? 4.403 -9.546 -8.884 1.00 81.62 166 VAL A O 1
ATOM 1346 N N . SER A 1 167 ? 2.750 -8.306 -8.010 1.00 78.62 167 SER A N 1
ATOM 1347 C CA . SER A 1 167 ? 3.072 -7.066 -8.719 1.00 78.62 167 SER A CA 1
ATOM 1348 C C . SER A 1 167 ? 4.488 -6.566 -8.421 1.00 78.62 167 SER A C 1
ATOM 1350 O O . SER A 1 167 ? 5.166 -6.086 -9.324 1.00 78.62 167 SER A O 1
ATOM 1352 N N . MET A 1 168 ? 4.942 -6.657 -7.171 1.00 74.38 168 MET A N 1
ATOM 1353 C CA . MET A 1 168 ? 6.267 -6.174 -6.779 1.00 74.38 168 MET A CA 1
ATOM 1354 C C . MET A 1 168 ? 7.393 -7.158 -7.129 1.00 74.38 168 MET A C 1
ATOM 1356 O O . MET A 1 168 ? 8.541 -6.757 -7.271 1.00 74.38 168 MET A O 1
ATOM 1360 N N . SER A 1 169 ? 7.079 -8.445 -7.286 1.00 75.50 169 SER A N 1
ATOM 1361 C CA . SER A 1 169 ? 8.080 -9.474 -7.609 1.00 75.50 169 SER A CA 1
ATOM 1362 C C . SER A 1 169 ? 8.206 -9.701 -9.113 1.00 75.50 169 SER A C 1
ATOM 1364 O O . SER A 1 169 ? 9.307 -9.813 -9.638 1.00 75.50 169 SER A O 1
ATOM 1366 N N . LEU A 1 170 ? 7.068 -9.779 -9.809 1.00 70.50 170 LEU A N 1
ATOM 1367 C CA . LEU A 1 170 ? 6.978 -10.167 -11.220 1.00 70.50 170 LEU A CA 1
ATOM 1368 C C . LEU A 1 170 ? 6.639 -9.002 -12.149 1.00 70.50 170 LEU A C 1
ATOM 1370 O O . LEU A 1 170 ? 6.767 -9.141 -13.364 1.00 70.50 170 LEU A O 1
ATOM 1374 N N . GLY A 1 171 ? 6.208 -7.858 -11.613 1.00 59.97 171 GLY A N 1
ATOM 1375 C CA . GLY A 1 171 ? 5.763 -6.732 -12.432 1.00 59.97 171 GLY A CA 1
ATOM 1376 C C . GLY A 1 171 ? 6.858 -6.151 -13.332 1.00 59.97 171 GLY A C 1
ATOM 1377 O O . GLY A 1 171 ? 6.552 -5.697 -14.429 1.00 59.97 171 GLY A O 1
ATOM 1378 N N . LEU A 1 172 ? 8.134 -6.277 -12.941 1.00 58.16 172 LEU A N 1
ATOM 1379 C CA . LEU A 1 172 ? 9.277 -5.915 -13.791 1.00 58.16 172 LEU A CA 1
ATOM 1380 C C . LEU A 1 172 ? 9.375 -6.770 -15.066 1.00 58.16 172 LEU A C 1
ATOM 1382 O O . LEU A 1 172 ? 9.896 -6.306 -16.073 1.00 58.16 172 LEU A O 1
ATOM 1386 N N . MET A 1 173 ? 8.881 -8.010 -15.029 1.00 61.53 173 MET A N 1
ATOM 1387 C CA . MET A 1 173 ? 8.946 -8.944 -16.158 1.00 61.53 173 MET A CA 1
ATOM 1388 C C . MET A 1 173 ? 7.668 -8.935 -17.003 1.00 61.53 173 MET A C 1
ATOM 1390 O O 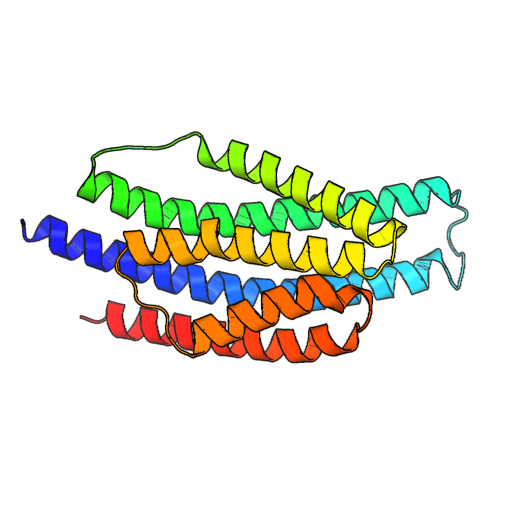. MET A 1 173 ? 7.711 -9.245 -18.191 1.00 61.53 173 MET A O 1
ATOM 1394 N N . PHE A 1 174 ? 6.525 -8.576 -16.409 1.00 67.06 174 PHE A N 1
ATOM 1395 C CA . PHE A 1 174 ? 5.219 -8.682 -17.055 1.00 67.06 174 PHE A CA 1
ATOM 1396 C C . PHE A 1 174 ? 4.354 -7.450 -16.785 1.00 67.06 174 PHE A C 1
ATOM 1398 O O . PHE A 1 174 ? 3.464 -7.466 -15.933 1.00 67.06 174 PHE A O 1
ATOM 1405 N N . TYR A 1 175 ? 4.560 -6.392 -17.572 1.00 64.62 175 TYR A N 1
ATOM 1406 C CA . TYR A 1 175 ? 3.806 -5.140 -17.446 1.00 64.62 175 TYR A CA 1
ATOM 1407 C C . TYR A 1 175 ? 2.283 -5.325 -17.527 1.00 64.62 175 TYR A C 1
ATOM 1409 O O . TYR A 1 175 ? 1.543 -4.607 -16.857 1.00 64.62 175 TYR A O 1
ATOM 1417 N N . PHE A 1 176 ? 1.794 -6.311 -18.291 1.00 69.56 176 PHE A N 1
ATOM 1418 C CA . PHE A 1 176 ? 0.355 -6.569 -18.397 1.00 69.56 176 PHE A CA 1
ATOM 1419 C C . PHE A 1 176 ? -0.278 -6.996 -17.060 1.00 69.56 176 PHE A C 1
ATOM 1421 O O . PHE A 1 176 ? -1.460 -6.731 -16.827 1.00 69.56 176 PHE A O 1
ATOM 1428 N N . LEU A 1 177 ? 0.500 -7.626 -16.164 1.00 71.12 177 LEU A N 1
ATOM 1429 C CA . LEU A 1 177 ? 0.016 -8.029 -14.845 1.00 71.12 177 LEU A CA 1
ATOM 1430 C C . LEU A 1 177 ? -0.385 -6.811 -14.017 1.00 71.12 177 LEU A C 1
ATOM 1432 O O . LEU A 1 177 ? -1.361 -6.905 -13.280 1.00 71.12 177 LEU A O 1
ATOM 1436 N N . TYR A 1 178 ? 0.282 -5.660 -14.176 1.00 72.50 178 TYR A N 1
ATOM 1437 C CA . TYR A 1 178 ? -0.088 -4.443 -13.452 1.00 72.50 178 TYR A CA 1
ATOM 1438 C C . TYR A 1 178 ? -1.545 -4.043 -13.708 1.00 72.50 178 TYR A C 1
ATOM 1440 O O . TYR A 1 178 ? -2.236 -3.693 -12.758 1.00 72.50 178 TYR A O 1
ATOM 1448 N N . TYR A 1 179 ? -2.055 -4.181 -14.938 1.00 76.00 179 TYR A N 1
ATOM 1449 C CA . TYR A 1 179 ? -3.455 -3.858 -15.243 1.00 76.00 179 TYR A CA 1
ATOM 1450 C C . TYR A 1 179 ? -4.442 -4.784 -14.520 1.00 76.00 179 TYR A C 1
ATOM 1452 O O . TYR A 1 179 ? -5.441 -4.317 -13.972 1.00 76.00 179 TYR A O 1
ATOM 1460 N N . ILE A 1 180 ? -4.152 -6.088 -14.471 1.00 81.88 180 ILE A N 1
ATOM 1461 C CA . ILE A 1 180 ? -4.991 -7.064 -13.759 1.00 81.88 180 ILE A CA 1
ATOM 1462 C C . ILE A 1 180 ? -4.941 -6.794 -12.248 1.00 81.88 180 ILE A C 1
ATOM 1464 O O . ILE A 1 180 ? -5.981 -6.762 -11.588 1.00 81.88 180 ILE A O 1
ATOM 1468 N N . MET A 1 181 ? -3.749 -6.544 -11.698 1.00 84.81 181 MET A N 1
ATOM 1469 C CA . MET A 1 181 ? -3.568 -6.262 -10.270 1.00 84.81 181 MET A CA 1
ATOM 1470 C C . MET A 1 181 ? -4.250 -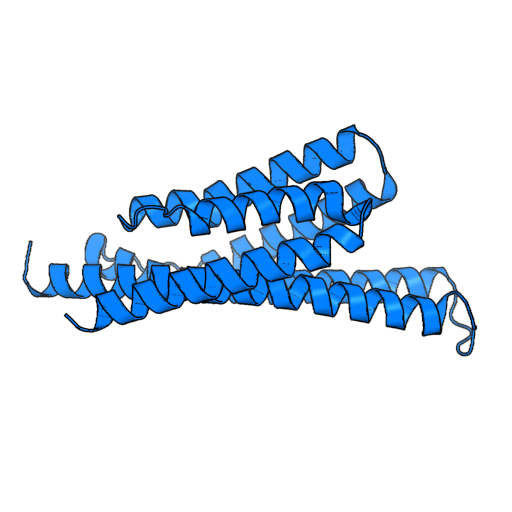4.952 -9.851 1.00 84.81 181 MET A C 1
ATOM 1472 O O . MET A 1 181 ? -4.857 -4.898 -8.781 1.00 84.81 181 MET A O 1
ATOM 1476 N N . THR A 1 182 ? -4.252 -3.930 -10.712 1.00 85.25 182 THR A N 1
ATOM 1477 C CA . THR A 1 182 ? -5.016 -2.692 -10.511 1.00 85.25 182 THR A CA 1
ATOM 1478 C C . THR A 1 182 ? -6.496 -2.977 -10.276 1.00 85.25 182 THR A C 1
ATOM 1480 O O . THR A 1 182 ? -7.063 -2.441 -9.325 1.00 85.25 182 THR A O 1
ATOM 1483 N N . LEU A 1 183 ? -7.125 -3.844 -11.076 1.00 88.00 183 LEU A N 1
ATOM 1484 C CA . LEU A 1 183 ? -8.541 -4.186 -10.891 1.00 88.00 183 LEU A CA 1
ATOM 1485 C C . LEU A 1 183 ? -8.791 -4.867 -9.540 1.00 88.00 183 LEU A C 1
ATOM 1487 O O . LEU A 1 183 ? -9.735 -4.507 -8.834 1.00 88.00 183 LEU A O 1
ATOM 1491 N N . LEU A 1 184 ? -7.918 -5.799 -9.147 1.00 90.88 184 LEU A N 1
ATOM 1492 C CA . LEU A 1 184 ? -8.005 -6.488 -7.854 1.00 90.88 184 LEU A CA 1
ATOM 1493 C C . LEU A 1 184 ? -7.882 -5.514 -6.674 1.00 90.88 184 LEU A C 1
ATOM 1495 O O . LEU A 1 184 ? -8.599 -5.640 -5.680 1.00 90.88 184 LEU A O 1
ATOM 1499 N N . TRP A 1 185 ? -7.012 -4.514 -6.789 1.00 91.94 185 TRP A N 1
ATOM 1500 C CA . TRP A 1 185 ? -6.840 -3.487 -5.769 1.00 91.94 185 TRP A CA 1
ATOM 1501 C C . TRP A 1 185 ? -7.984 -2.479 -5.705 1.00 91.94 185 TRP A C 1
ATOM 1503 O O . TRP A 1 185 ? -8.385 -2.108 -4.602 1.00 91.94 185 TRP A O 1
ATOM 1513 N N . VAL A 1 186 ? -8.547 -2.066 -6.846 1.00 91.12 186 VAL A N 1
ATOM 1514 C CA . VAL A 1 186 ? -9.767 -1.242 -6.862 1.00 91.12 186 VAL A CA 1
ATOM 1515 C C . VAL A 1 186 ? -10.905 -2.001 -6.186 1.00 91.12 186 VAL A C 1
ATOM 1517 O O . VAL A 1 186 ? -11.563 -1.454 -5.302 1.00 91.12 186 VAL A O 1
ATOM 1520 N N . TYR A 1 187 ? -11.091 -3.275 -6.541 1.00 93.50 187 TYR A N 1
ATOM 1521 C CA . TYR A 1 187 ? -12.105 -4.136 -5.940 1.00 93.50 187 TYR A CA 1
ATOM 1522 C C . TYR A 1 187 ? -11.949 -4.235 -4.418 1.00 93.50 187 TYR A C 1
ATOM 1524 O O . TYR A 1 187 ? -12.874 -3.911 -3.670 1.00 93.50 187 TYR A O 1
ATOM 1532 N N . ALA A 1 188 ? -10.764 -4.631 -3.948 1.00 92.75 188 ALA A N 1
ATOM 1533 C CA . ALA A 1 188 ? -10.497 -4.768 -2.522 1.00 92.75 188 ALA A CA 1
ATOM 1534 C C . ALA A 1 188 ? -10.607 -3.431 -1.781 1.00 92.75 188 ALA A C 1
ATOM 1536 O O . ALA A 1 188 ? -11.091 -3.378 -0.650 1.00 92.75 188 ALA A O 1
ATOM 1537 N N . GLY A 1 189 ? -10.192 -2.342 -2.427 1.00 91.81 189 GLY A N 1
ATOM 1538 C CA . GLY A 1 189 ? -10.313 -0.990 -1.910 1.00 91.81 189 GLY A CA 1
ATOM 1539 C C . GLY A 1 189 ? -11.761 -0.578 -1.676 1.00 91.81 189 GLY A C 1
ATOM 1540 O O . GLY A 1 189 ? -12.108 -0.143 -0.577 1.00 91.81 189 GLY A O 1
ATOM 1541 N N . MET A 1 190 ? -12.619 -0.790 -2.674 1.00 93.44 190 MET A N 1
ATOM 1542 C CA . MET A 1 190 ? -14.052 -0.509 -2.583 1.00 93.44 190 MET A CA 1
ATOM 1543 C C . MET A 1 190 ? -14.740 -1.388 -1.535 1.00 93.44 190 MET A C 1
ATOM 1545 O O . MET A 1 190 ? -15.473 -0.862 -0.700 1.00 93.44 190 MET A O 1
ATOM 1549 N N . ALA A 1 191 ? -14.458 -2.695 -1.514 1.00 92.75 191 ALA A N 1
ATOM 1550 C CA . ALA A 1 191 ? -15.015 -3.617 -0.522 1.00 92.75 191 ALA A CA 1
ATOM 1551 C C . ALA A 1 191 ? -14.633 -3.219 0.918 1.00 92.75 191 ALA A C 1
ATOM 1553 O O . ALA A 1 191 ? -15.481 -3.192 1.809 1.00 92.75 191 ALA A O 1
ATOM 1554 N N . SER A 1 192 ? -13.373 -2.833 1.132 1.00 91.19 192 SER A N 1
ATOM 1555 C CA . SER A 1 192 ? -12.871 -2.365 2.427 1.00 91.19 192 SER A CA 1
ATOM 1556 C C . SER A 1 192 ? -13.523 -1.047 2.870 1.00 91.19 192 SER A C 1
ATOM 1558 O O . SER A 1 192 ? -13.888 -0.889 4.036 1.00 91.19 192 SER A O 1
ATOM 1560 N N . LEU A 1 193 ? -13.725 -0.103 1.942 1.00 91.81 193 LEU A N 1
ATOM 1561 C CA . LEU A 1 193 ? -14.412 1.162 2.226 1.00 91.81 193 LEU A CA 1
ATOM 1562 C C . LEU A 1 193 ? -15.898 0.967 2.541 1.00 91.81 193 LEU A C 1
ATOM 1564 O O . LEU A 1 193 ? -16.401 1.610 3.463 1.00 91.81 193 LEU A O 1
ATOM 1568 N N . LEU A 1 194 ? -16.585 0.086 1.811 1.00 91.94 194 LEU A N 1
ATOM 1569 C CA . LEU A 1 194 ? -17.975 -0.281 2.088 1.00 91.94 194 LEU A CA 1
ATOM 1570 C C . LEU A 1 194 ? -18.107 -0.877 3.494 1.00 91.94 194 LEU A C 1
ATOM 1572 O O . LEU A 1 194 ? -18.917 -0.388 4.278 1.00 91.94 194 LEU A O 1
ATOM 1576 N N . GLU A 1 195 ? -17.234 -1.823 3.862 1.00 88.50 195 GLU A N 1
ATOM 1577 C CA . GLU A 1 195 ? -17.224 -2.405 5.211 1.00 88.50 195 GLU A CA 1
ATOM 1578 C C . GLU A 1 195 ? -16.991 -1.337 6.287 1.00 88.50 195 GLU A C 1
ATOM 1580 O O . GLU A 1 195 ? -17.662 -1.347 7.321 1.00 88.50 195 GLU A O 1
ATOM 1585 N N . ALA A 1 196 ? -16.068 -0.396 6.057 1.00 86.88 196 ALA A N 1
ATOM 1586 C CA . ALA A 1 196 ? -15.860 0.710 6.984 1.00 86.88 196 ALA A CA 1
ATOM 1587 C C . ALA A 1 196 ? -17.154 1.522 7.164 1.00 86.88 196 ALA A C 1
ATOM 1589 O O . ALA A 1 196 ? -17.568 1.765 8.295 1.00 86.88 196 ALA A O 1
ATOM 1590 N N . MET A 1 197 ? -17.826 1.904 6.075 1.00 86.31 197 MET A N 1
ATOM 1591 C CA . MET A 1 197 ? -19.065 2.691 6.138 1.00 86.31 197 MET A CA 1
ATOM 1592 C C . MET A 1 197 ? -20.213 1.958 6.839 1.00 86.31 197 MET A C 1
ATOM 1594 O O . MET A 1 197 ? -20.952 2.590 7.592 1.00 86.31 197 MET A O 1
ATOM 1598 N N . GLU A 1 198 ? -20.349 0.650 6.632 1.00 83.56 198 GLU A N 1
ATOM 1599 C CA . GLU A 1 198 ? -21.349 -0.178 7.315 1.00 83.56 198 GLU A CA 1
ATOM 1600 C C . GLU A 1 198 ? -21.103 -0.233 8.829 1.00 83.56 198 GLU A C 1
ATOM 1602 O O . GLU A 1 198 ? -22.033 -0.076 9.616 1.00 83.56 198 GLU A O 1
ATOM 1607 N N . HIS A 1 199 ? -19.842 -0.363 9.251 1.00 71.12 199 HIS A N 1
ATOM 1608 C CA . HIS A 1 199 ? -19.478 -0.398 10.672 1.00 71.12 199 HIS A CA 1
ATOM 1609 C C . HIS A 1 199 ? -19.492 0.982 11.346 1.00 71.12 199 HIS A C 1
ATOM 1611 O O . HIS A 1 199 ? -19.560 1.052 12.568 1.00 71.12 199 HIS A O 1
ATOM 1617 N N . GLY A 1 200 ? -19.416 2.076 10.581 1.00 59.41 200 GLY A N 1
ATOM 1618 C CA . GLY A 1 200 ? -19.469 3.447 11.102 1.00 59.41 200 GLY A CA 1
ATOM 1619 C C . GLY A 1 200 ? -20.883 3.987 11.357 1.00 59.41 200 GLY A C 1
ATOM 1620 O O . GLY A 1 200 ? -21.014 5.108 11.841 1.00 59.41 200 GLY A O 1
ATOM 1621 N N . ARG A 1 201 ? -21.936 3.232 11.008 1.00 54.88 201 ARG A N 1
ATOM 1622 C CA . ARG A 1 201 ? -23.351 3.630 11.169 1.00 54.88 201 ARG A CA 1
ATOM 1623 C C . ARG A 1 201 ? -24.014 3.120 12.460 1.00 54.88 201 ARG A C 1
ATOM 1625 O O . ARG A 1 201 ? -25.199 3.386 12.656 1.00 54.88 201 ARG A O 1
ATOM 1632 N N . HIS A 1 202 ? -23.276 2.427 13.326 1.00 45.06 202 HIS A N 1
ATOM 1633 C CA . HIS A 1 202 ? -23.748 1.864 14.598 1.00 45.06 202 HIS A CA 1
ATOM 1634 C C . HIS A 1 202 ? -22.907 2.363 15.776 1.00 45.06 202 HIS A C 1
ATOM 1636 O O . HIS A 1 202 ? -23.479 2.486 16.883 1.00 45.06 202 HIS A O 1
#

Radius of gyration: 19.11 Å; chains: 1; bounding box: 47×32×61 Å

Foldseek 3Di:
DDPVLVVLLLVLLLLLLLLLLVLLLLLLVLLVVVVVVVVVLCVDPPPDPPDPDDPVVSVVVVLVVVLVSLLVSQLVSQVSNLVSVQSNCCSPPVDDDDCSNVVSNVVSVVLSVLLVVLLVVVDPVSLVVQLVSLLVCCCVRPVVSCVVSVNDDDPLSVQLSVLRSCCRRCCSPPVVSSNVSSVSSNVSSVVSNVVSVVSVVD

Organism: NCBI:txid62609